Protein AF-A0A3R6J3F7-F1 (afdb_monomer_lite)

Secondary structure (DSSP, 8-state):
-GGGT--TT----GGGTTT-HHHHHHHHHHHHHHHHHHHHHHHHHHHHHHHTT--EEEEEEE--SS-HHHHHHHHHHHHTT--EEEEEEES-B-GGGGGGS-TT----EEESS-BTTT-TT---SSTTSHHHHHGGG--SS--EEEEEE-TTS-EEEEEPPPTTEETTEE-THHHHHHHHHHHHHHHHHHTTTS--TT--HHHHTHHHHHHHHS--HHHHHHHTT-EEEETTEEEESS----HHHHHH-HHHHHHHHHH-S-HHHHHHHHH-S---HHHHHHHHHHH-

Foldseek 3Di:
DVVLVDDPPDDDDPVCCVVRPSNVVVCVVCVVVCVVVVVVQLVLVLQQCVVVVPAEEDEDEDQDAQCPVVLVVVVSCVVSVGHYDYAYEYCEHDPVNCVSPPPPRDDHYDHQQYYCPVPVPTDDLQQQQQQVVCLLPDDLAADFDGWDQDPVRHIDTDHDHGPQQDPNDGHPCSVVSVVSNVVVVVVCVVCVVPDPPPPDSCVVCVVVSCCLQPNDPVNCVSAQQDFDDDPNDTAGQADDDELVVCVVVVVVVVVNCVRHNRNLSNVCVHPVDPDNSSVVVVVVVVVD

Sequence (288 aa):
MYKYGFNRNSVIYRKDFLDNEQLKGMYSELSKDIKEVSLAEYENLKEYLKEQEIAGKFAIVDIGWSGGMQRFLQTTLKEMEINAEIYGYYTGIAKYYKRNVSDGFALNMHGYLFDFMHNPSDKDCRNCFVGLYEMLFLENKGSVEKYVRNDNDQIEAVRYPYEYLVNGEMLSEVESIKSTQKGALDYVERHKCDSVENLDKLSLCRTLLREGQYPSDEGIRLFADFRFFDEGEYYKLACPRSLWFYLLHPSDFKIDFLKSRWKTAFLKRLLVVPLPYYNIYKLLKSIS

pLDDT: mean 92.49, std 4.66, range [56.69, 97.81]

Structure (mmCIF, N/CA/C/O backbone):
data_AF-A0A3R6J3F7-F1
#
_entry.id   AF-A0A3R6J3F7-F1
#
loop_
_atom_site.group_PDB
_atom_site.id
_atom_site.type_symbol
_atom_site.label_atom_id
_atom_site.label_alt_id
_ato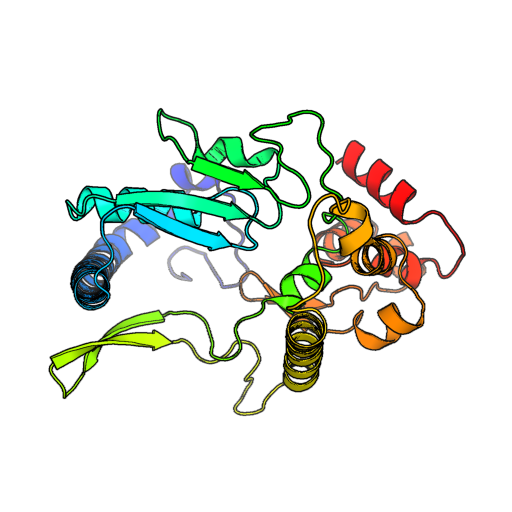m_site.label_comp_id
_atom_site.label_asym_id
_atom_site.label_entity_id
_atom_site.label_seq_id
_atom_site.pdbx_PDB_ins_code
_atom_site.Cartn_x
_atom_site.Cartn_y
_atom_site.Cartn_z
_atom_site.occupancy
_atom_site.B_iso_or_equiv
_atom_site.auth_seq_id
_atom_site.auth_comp_id
_atom_site.auth_asym_id
_atom_site.auth_atom_id
_atom_site.pdbx_PDB_model_num
ATOM 1 N N . MET A 1 1 ? -24.381 14.877 -4.927 1.00 82.25 1 MET A N 1
ATOM 2 C CA . MET A 1 1 ? -23.253 15.417 -5.725 1.00 82.25 1 MET A CA 1
ATOM 3 C C . MET A 1 1 ? -23.678 16.470 -6.748 1.00 82.25 1 MET A C 1
ATOM 5 O O . MET A 1 1 ? -23.282 17.610 -6.554 1.00 82.25 1 MET A O 1
ATOM 9 N N . TYR A 1 2 ? -24.506 16.163 -7.762 1.00 90.50 2 TYR A N 1
ATOM 10 C CA . TYR A 1 2 ? -24.867 17.145 -8.812 1.00 90.50 2 TYR A CA 1
ATOM 11 C C . TYR A 1 2 ? -25.504 18.439 -8.282 1.00 90.50 2 TYR A C 1
ATOM 13 O O . TYR A 1 2 ? -25.180 19.515 -8.772 1.00 90.50 2 TYR A O 1
ATOM 21 N N . LYS A 1 3 ? -26.323 18.347 -7.222 1.00 94.06 3 LYS A N 1
ATOM 22 C CA . LYS A 1 3 ? -26.872 19.500 -6.480 1.00 94.06 3 LYS A CA 1
ATOM 23 C C . LYS A 1 3 ? -25.804 20.524 -6.060 1.00 94.06 3 LYS A C 1
ATOM 25 O O . LYS A 1 3 ? -26.085 21.713 -6.018 1.00 94.06 3 LYS A O 1
ATOM 30 N N . TYR A 1 4 ? -24.592 20.061 -5.771 1.00 93.75 4 TYR A N 1
ATOM 31 C CA . TYR A 1 4 ? -23.461 20.870 -5.315 1.00 93.75 4 TYR A CA 1
ATOM 32 C C . TYR A 1 4 ? -22.440 21.134 -6.433 1.00 93.75 4 TYR A C 1
ATOM 34 O O . TYR A 1 4 ? -21.315 21.533 -6.162 1.00 93.75 4 TYR A O 1
ATOM 42 N N . GLY A 1 5 ? -22.796 20.880 -7.697 1.00 93.06 5 GLY A N 1
ATOM 43 C CA . GLY A 1 5 ? -21.899 21.073 -8.840 1.00 93.06 5 GLY A CA 1
ATOM 44 C C . GLY A 1 5 ? -20.823 19.994 -8.999 1.00 93.06 5 GLY A C 1
ATOM 45 O O . GLY A 1 5 ? -19.963 20.122 -9.868 1.00 93.06 5 GLY A O 1
ATOM 46 N N . PHE A 1 6 ? -20.871 18.918 -8.207 1.00 93.50 6 PHE A N 1
ATOM 47 C CA . PHE A 1 6 ? -19.941 17.796 -8.331 1.00 93.50 6 PHE A CA 1
ATOM 48 C C . PHE A 1 6 ? -20.495 16.688 -9.226 1.00 93.50 6 PHE A C 1
ATOM 50 O O . PHE A 1 6 ? -21.687 16.378 -9.210 1.00 93.50 6 PHE A O 1
ATOM 57 N N . ASN A 1 7 ? -19.599 16.026 -9.947 1.00 91.38 7 ASN A N 1
ATOM 58 C CA . ASN A 1 7 ? -19.853 14.799 -10.690 1.00 91.38 7 ASN A CA 1
ATOM 59 C C . ASN A 1 7 ? -18.733 13.781 -10.407 1.00 91.38 7 ASN A C 1
ATOM 61 O O . ASN A 1 7 ? -17.810 14.067 -9.648 1.00 91.38 7 ASN A O 1
ATOM 65 N N . ARG A 1 8 ? -18.817 12.577 -10.984 1.00 85.06 8 ARG A N 1
ATOM 66 C CA . ARG A 1 8 ? -17.837 11.501 -10.731 1.00 85.06 8 ARG A CA 1
ATOM 67 C C . ARG A 1 8 ? -16.402 11.843 -11.157 1.00 85.06 8 ARG A C 1
ATOM 69 O O . ARG A 1 8 ? -15.476 11.242 -10.639 1.00 85.06 8 ARG A O 1
ATOM 76 N N . ASN A 1 9 ? -16.229 12.817 -12.048 1.00 84.06 9 ASN A N 1
ATOM 77 C CA . ASN A 1 9 ? -14.931 13.278 -12.541 1.00 84.06 9 ASN A CA 1
ATOM 78 C C . ASN A 1 9 ? -14.440 14.541 -11.810 1.00 84.06 9 ASN A C 1
ATOM 80 O O . ASN A 1 9 ? -13.418 15.115 -12.186 1.00 84.06 9 ASN A O 1
ATOM 84 N N . SER A 1 10 ? -15.178 15.031 -10.809 1.00 88.06 10 SER A N 1
ATOM 85 C CA . SER A 1 10 ? -14.755 16.184 -10.017 1.00 88.06 10 SER A CA 1
ATOM 86 C C . SER A 1 10 ? -13.536 15.827 -9.170 1.00 88.06 10 SER A C 1
ATOM 88 O O . SER A 1 10 ? -13.582 14.903 -8.364 1.00 88.06 10 SER A O 1
ATOM 90 N N . VAL A 1 11 ? -12.463 16.606 -9.310 1.00 84.81 11 VAL A N 1
ATOM 91 C CA . VAL A 1 11 ? -11.263 16.497 -8.472 1.00 84.81 11 VAL A CA 1
ATOM 92 C C . VAL A 1 11 ? -11.314 17.584 -7.408 1.00 84.81 11 VAL A C 1
ATOM 94 O O . VAL A 1 11 ? -11.416 18.766 -7.734 1.00 84.81 11 VAL A O 1
ATOM 97 N N . ILE A 1 12 ? -11.230 17.187 -6.140 1.00 85.69 12 ILE A N 1
ATOM 98 C CA . ILE A 1 12 ? -11.185 18.109 -5.003 1.00 85.69 12 ILE A CA 1
ATOM 99 C C . ILE A 1 12 ? -9.832 17.946 -4.320 1.00 85.69 12 ILE A C 1
ATOM 101 O O . ILE A 1 12 ? -9.501 16.868 -3.826 1.00 85.69 12 ILE A O 1
ATOM 105 N N . TYR A 1 13 ? -9.036 19.012 -4.274 1.00 83.94 13 TYR A N 1
ATOM 106 C CA . TYR A 1 13 ? -7.761 18.967 -3.569 1.00 83.94 13 TYR A CA 1
ATOM 107 C C . TYR A 1 13 ? -7.970 19.179 -2.074 1.00 83.94 13 TYR A C 1
ATOM 109 O O . TYR A 1 13 ? -8.712 20.063 -1.657 1.00 83.94 13 TYR A O 1
ATOM 117 N N . ARG A 1 14 ? -7.231 18.424 -1.255 1.00 83.38 14 ARG A N 1
ATOM 118 C CA . ARG A 1 14 ? -7.279 18.519 0.214 1.00 83.38 14 ARG A CA 1
ATOM 119 C C . ARG A 1 14 ? -7.117 19.949 0.743 1.00 83.38 14 ARG A C 1
ATOM 121 O O . ARG A 1 14 ? -7.759 20.305 1.722 1.00 83.38 14 ARG A O 1
ATOM 128 N N . LYS A 1 15 ? -6.260 20.755 0.105 1.00 86.44 15 LYS A N 1
ATOM 129 C CA . LYS A 1 15 ? -6.023 22.160 0.479 1.00 86.44 15 LYS A CA 1
ATOM 130 C C . LYS A 1 15 ? -7.280 23.033 0.373 1.00 86.44 15 LYS A C 1
ATOM 132 O O . LYS A 1 15 ? -7.379 24.008 1.099 1.00 86.44 15 LYS A O 1
ATOM 137 N N . ASP A 1 16 ? -8.228 22.648 -0.477 1.00 87.62 16 ASP A N 1
ATOM 138 C CA . ASP A 1 16 ? -9.434 23.423 -0.758 1.00 87.62 16 ASP A CA 1
ATOM 139 C C . ASP A 1 16 ? -10.624 22.940 0.095 1.00 87.62 16 ASP A C 1
ATOM 141 O O . ASP A 1 16 ? -11.693 23.539 0.053 1.00 87.62 16 ASP A O 1
ATOM 145 N N . PHE A 1 17 ? -10.474 21.863 0.884 1.00 85.94 17 PHE A N 1
ATOM 146 C CA . PHE A 1 17 ? -11.590 21.240 1.614 1.00 85.94 17 PHE A CA 1
ATOM 147 C C . PHE A 1 17 ? -12.283 22.201 2.583 1.00 85.94 17 PHE A C 1
ATOM 149 O O . PHE A 1 17 ? -13.508 22.200 2.674 1.00 85.94 17 PHE A O 1
ATOM 156 N N . LEU A 1 18 ? -11.503 23.008 3.308 1.00 87.25 18 LEU A N 1
ATOM 157 C CA . LEU A 1 18 ? -12.025 23.917 4.330 1.00 87.25 18 LEU A CA 1
ATOM 158 C C . LEU A 1 18 ? -12.610 25.208 3.752 1.00 87.25 18 LEU A C 1
ATOM 160 O O . LEU A 1 18 ? -13.363 25.873 4.453 1.00 87.25 18 LEU A O 1
ATOM 164 N N . ASP A 1 19 ? -12.318 25.539 2.495 1.00 91.25 19 ASP A N 1
ATOM 165 C CA . ASP A 1 19 ? -12.761 26.785 1.854 1.00 91.25 19 ASP A CA 1
ATOM 166 C C . ASP A 1 19 ? -13.819 26.546 0.764 1.00 91.25 19 ASP A C 1
ATOM 168 O O . ASP A 1 19 ? -14.415 27.485 0.242 1.00 91.25 19 ASP A O 1
ATOM 172 N N . ASN A 1 20 ? -14.101 25.284 0.427 1.00 93.12 20 ASN A N 1
ATOM 173 C CA . ASN A 1 20 ? -15.068 24.922 -0.601 1.00 93.12 20 ASN A CA 1
ATOM 174 C C . ASN A 1 20 ? -16.505 24.900 -0.045 1.00 93.12 20 ASN A C 1
ATOM 176 O O . ASN A 1 20 ? -16.939 23.927 0.575 1.00 93.12 20 ASN A O 1
ATOM 180 N N . GLU A 1 21 ? -17.261 25.970 -0.296 1.00 94.12 21 GLU A N 1
ATOM 181 C CA . GLU A 1 21 ? -18.652 26.119 0.162 1.00 94.12 21 GLU A CA 1
ATOM 182 C C . GLU A 1 21 ? -19.596 25.043 -0.395 1.00 94.12 21 GLU A C 1
ATOM 184 O O . GLU A 1 21 ? -20.491 24.578 0.313 1.00 94.12 21 GLU A O 1
ATOM 189 N N . GLN A 1 22 ? -19.379 24.574 -1.630 1.00 94.31 22 GLN A N 1
ATOM 190 C CA . GLN A 1 22 ? -20.167 23.474 -2.188 1.00 94.31 22 GLN A CA 1
ATOM 191 C C . GLN A 1 22 ? -19.942 22.170 -1.409 1.00 94.31 22 GLN A C 1
ATOM 193 O O . GLN A 1 22 ? -20.896 21.444 -1.121 1.00 94.31 22 GLN A O 1
ATOM 198 N N . LEU A 1 23 ? -18.693 21.879 -1.036 1.00 93.06 23 LEU A N 1
ATOM 199 C CA . LEU A 1 23 ? -18.324 20.706 -0.248 1.00 93.06 23 LEU A CA 1
ATOM 200 C C . LEU A 1 23 ? -18.861 20.807 1.180 1.00 93.06 23 LEU A C 1
ATOM 202 O O . LEU A 1 23 ? -19.420 19.831 1.673 1.00 93.06 23 LEU A O 1
ATOM 206 N N . LYS A 1 24 ? -18.760 21.980 1.819 1.00 92.94 24 LYS A N 1
ATOM 207 C CA . LYS A 1 24 ? -19.365 22.234 3.138 1.00 92.94 24 LYS A CA 1
ATOM 208 C C . LYS A 1 24 ? -20.869 22.014 3.112 1.00 92.94 24 LYS A C 1
ATOM 210 O O . LYS A 1 24 ? -21.398 21.336 3.988 1.00 92.94 24 LYS A O 1
ATOM 215 N N . GLY A 1 25 ? -21.548 22.547 2.096 1.00 93.94 25 GLY A N 1
ATOM 216 C CA . GLY A 1 25 ? -22.982 22.357 1.908 1.00 93.94 25 GLY A CA 1
ATOM 217 C C . GLY A 1 25 ? -23.349 20.881 1.752 1.00 93.94 25 GLY A C 1
ATOM 218 O O . GLY A 1 25 ? -24.309 20.427 2.373 1.00 93.94 25 GLY A O 1
ATOM 219 N N . MET A 1 26 ? -22.570 20.127 0.969 1.00 93.94 26 MET A N 1
ATOM 220 C CA . MET A 1 26 ? -22.781 18.690 0.777 1.00 93.94 26 MET A CA 1
ATOM 221 C C . MET A 1 26 ? -22.531 17.895 2.057 1.00 93.94 26 MET A C 1
ATOM 223 O O . MET A 1 26 ? -23.344 17.051 2.420 1.00 93.94 26 MET A O 1
ATOM 227 N N . TYR A 1 27 ? -21.430 18.173 2.756 1.00 92.38 27 TYR A N 1
ATOM 228 C CA . TYR A 1 27 ? -21.110 17.519 4.020 1.00 92.38 27 TYR A CA 1
ATOM 229 C C . TYR A 1 27 ? -22.163 17.820 5.085 1.00 92.38 27 TYR A C 1
ATOM 231 O O . TYR A 1 27 ? -22.592 16.905 5.770 1.00 92.38 27 TYR A O 1
ATOM 239 N N . SER A 1 28 ? -22.617 19.070 5.202 1.00 93.81 28 SER A N 1
ATOM 240 C CA . SER A 1 28 ? -23.644 19.465 6.170 1.00 93.81 28 SER A CA 1
ATOM 241 C C . SER A 1 28 ? -24.928 18.648 5.996 1.00 93.81 28 SER A C 1
ATOM 243 O O . SER A 1 28 ? -25.433 18.091 6.969 1.00 93.81 28 SER A O 1
ATOM 245 N N . GLU A 1 29 ? -25.389 18.481 4.752 1.00 95.38 29 GLU A N 1
ATOM 246 C CA . GLU A 1 29 ? -26.568 17.666 4.430 1.00 95.38 29 GLU A CA 1
ATOM 247 C C . GLU A 1 29 ? -26.370 16.181 4.760 1.00 95.38 29 GLU A C 1
ATOM 249 O O . GLU A 1 29 ? -27.258 15.565 5.338 1.00 95.38 29 GLU A O 1
ATOM 254 N N . LEU A 1 30 ? -25.196 15.622 4.450 1.00 95.31 30 LEU A N 1
ATOM 255 C CA . LEU A 1 30 ? -24.895 14.203 4.673 1.00 95.31 30 LEU A CA 1
ATOM 256 C C . LEU A 1 30 ? -24.439 13.885 6.104 1.00 95.31 30 LEU A C 1
ATOM 258 O O . LEU A 1 30 ? -24.363 12.720 6.479 1.00 95.31 30 LEU A O 1
ATOM 262 N N . SER A 1 31 ? -24.094 14.895 6.903 1.00 95.69 31 SER A N 1
ATOM 263 C CA . SER A 1 31 ? -23.389 14.718 8.179 1.00 95.69 31 SER A CA 1
ATOM 264 C C . SER A 1 31 ? -24.163 13.861 9.174 1.00 95.69 31 SER A C 1
ATOM 266 O O . SER A 1 31 ? -23.561 13.069 9.901 1.00 95.69 31 SER A O 1
ATOM 268 N N . LYS A 1 32 ? -25.493 14.000 9.184 1.00 96.25 32 LYS A N 1
ATOM 269 C CA . LYS A 1 32 ? -26.378 13.203 10.029 1.00 96.25 32 LYS A CA 1
ATOM 270 C C . LYS A 1 32 ? -26.295 11.725 9.647 1.00 96.25 32 LYS A C 1
ATOM 272 O O . LYS A 1 32 ? -25.953 10.914 10.501 1.00 96.25 32 LYS A O 1
ATOM 277 N N . ASP A 1 33 ? -26.508 11.406 8.374 1.00 96.50 33 ASP A N 1
ATOM 278 C CA . ASP A 1 33 ? -26.494 10.029 7.870 1.00 96.50 33 ASP A CA 1
ATOM 279 C C . ASP A 1 33 ? -25.108 9.389 8.034 1.00 96.50 33 ASP A C 1
ATOM 281 O O . ASP A 1 33 ? -24.988 8.260 8.503 1.00 96.50 33 ASP A O 1
ATOM 285 N N . ILE A 1 34 ? -24.039 10.137 7.727 1.00 95.50 34 ILE A N 1
ATOM 286 C CA . ILE A 1 34 ? -22.652 9.688 7.922 1.00 95.50 34 ILE A CA 1
ATOM 287 C C . ILE A 1 34 ? -22.420 9.318 9.386 1.00 95.50 34 ILE A C 1
ATOM 289 O O . ILE A 1 34 ? -21.837 8.271 9.664 1.00 95.50 34 ILE A O 1
ATOM 293 N N . LYS A 1 35 ? -22.862 10.165 10.322 1.00 96.19 35 LYS A N 1
ATOM 294 C CA . LYS A 1 35 ? -22.689 9.928 11.757 1.00 96.19 35 LYS A CA 1
ATOM 295 C C . LYS A 1 35 ? -23.492 8.718 12.226 1.00 96.19 35 LYS A C 1
ATOM 297 O O . LYS A 1 35 ? -22.953 7.911 12.972 1.00 96.19 35 LYS A O 1
ATOM 302 N N . GLU A 1 36 ? -24.747 8.596 11.803 1.00 96.19 36 GLU A N 1
ATOM 303 C CA . GLU A 1 36 ? -25.610 7.467 12.167 1.00 96.19 36 GLU A CA 1
ATOM 304 C C . GLU A 1 36 ? -25.014 6.135 11.694 1.00 96.19 36 GLU A C 1
ATOM 306 O O . GLU A 1 36 ? -24.842 5.226 12.506 1.00 96.19 36 GLU A O 1
ATOM 311 N N . VAL A 1 37 ? -24.600 6.049 10.425 1.00 95.00 37 VAL A N 1
ATOM 312 C CA . VAL A 1 37 ? -23.959 4.844 9.870 1.00 95.00 37 VAL A CA 1
ATOM 313 C C . VAL A 1 37 ? -22.625 4.562 10.560 1.00 95.00 37 VAL A C 1
ATOM 315 O O . VAL A 1 37 ? -22.372 3.437 10.977 1.00 95.00 37 VAL A O 1
ATOM 318 N N . SER A 1 38 ? -21.783 5.583 10.742 1.00 94.19 38 SER A N 1
ATOM 319 C CA . SER A 1 38 ? -20.453 5.407 11.341 1.00 94.19 38 SER A CA 1
ATOM 320 C C . SER A 1 38 ? -20.520 4.952 12.802 1.00 94.19 38 SER A C 1
ATOM 322 O O . SER A 1 38 ? -19.666 4.184 13.232 1.00 94.19 38 SER A O 1
ATOM 324 N N . LEU A 1 39 ? -21.524 5.398 13.568 1.00 94.81 39 LEU A N 1
ATOM 325 C CA . LEU A 1 39 ? -21.738 4.940 14.945 1.00 94.81 39 LEU A CA 1
ATOM 326 C C . LEU A 1 39 ? -22.208 3.484 14.996 1.00 94.81 39 LEU A C 1
ATOM 328 O O . LEU A 1 39 ? -21.717 2.726 15.827 1.00 94.81 39 LEU A O 1
ATOM 332 N N . ALA A 1 40 ? -23.115 3.079 14.104 1.00 93.75 40 ALA A N 1
ATOM 333 C CA . ALA A 1 40 ? -23.540 1.683 14.019 1.00 93.75 40 ALA A CA 1
ATOM 334 C C . ALA A 1 40 ? -22.360 0.756 13.672 1.00 93.75 40 ALA A C 1
ATOM 336 O O . ALA A 1 40 ? -22.156 -0.262 14.332 1.00 93.75 40 ALA A O 1
ATOM 337 N N . GLU A 1 41 ? -21.533 1.148 12.698 1.00 94.88 41 GLU A N 1
ATOM 338 C CA . GLU A 1 41 ? -20.322 0.402 12.338 1.00 94.88 41 GLU A CA 1
ATOM 339 C C . GLU A 1 41 ? -19.284 0.380 13.465 1.00 94.88 41 GLU A C 1
ATOM 341 O O . GLU A 1 41 ? -18.632 -0.640 13.675 1.00 94.88 41 GLU A O 1
ATOM 346 N N . TYR A 1 42 ? -19.141 1.473 14.222 1.00 95.50 42 TYR A N 1
ATOM 347 C CA . TYR A 1 42 ? -18.250 1.527 15.383 1.00 95.50 42 TYR A CA 1
ATOM 348 C C . TYR A 1 42 ? -18.653 0.516 16.465 1.00 95.50 42 TYR A C 1
ATOM 350 O O . TYR A 1 42 ? -17.793 -0.207 16.968 1.00 95.50 42 TYR A O 1
ATOM 358 N N . GLU A 1 43 ? -19.945 0.424 16.799 1.00 95.62 43 GLU A N 1
ATOM 359 C CA . GLU A 1 43 ? -20.432 -0.550 17.785 1.00 95.62 43 GLU A CA 1
ATOM 360 C C . GLU A 1 43 ? -20.268 -1.993 17.288 1.00 95.62 43 GLU A C 1
ATOM 362 O O . GLU A 1 43 ? -19.794 -2.851 18.033 1.00 95.62 43 GLU A O 1
ATOM 367 N N . ASN A 1 44 ? -20.558 -2.268 16.012 1.00 96.06 44 ASN A N 1
ATOM 368 C CA . ASN A 1 44 ? -20.349 -3.607 15.455 1.00 96.06 44 ASN A CA 1
ATOM 369 C C . ASN A 1 44 ? -18.859 -3.982 15.407 1.00 96.06 44 ASN A C 1
ATOM 371 O O . ASN A 1 44 ? -18.499 -5.099 15.774 1.00 96.06 44 ASN A O 1
ATOM 375 N N . LEU A 1 45 ? -17.974 -3.054 15.023 1.00 96.50 45 LEU A N 1
ATOM 376 C CA . LEU A 1 45 ? -16.525 -3.261 15.069 1.00 96.50 45 LEU A CA 1
ATOM 377 C C . LEU A 1 45 ? -16.046 -3.539 16.499 1.00 96.50 45 LEU A C 1
ATOM 379 O O . LEU A 1 45 ? -15.193 -4.400 16.701 1.00 96.50 45 LEU A O 1
ATOM 383 N N . LYS A 1 46 ? -16.584 -2.831 17.496 1.00 95.88 46 LYS A N 1
ATOM 384 C CA . LYS A 1 46 ? -16.237 -3.046 18.905 1.00 95.88 46 LYS A CA 1
ATOM 385 C C . LYS A 1 46 ? -16.544 -4.472 19.344 1.00 95.88 46 LYS A C 1
ATOM 387 O O . LYS A 1 46 ? -15.691 -5.119 19.948 1.00 95.88 46 LYS A O 1
ATOM 392 N N . GLU A 1 47 ? -17.743 -4.958 19.038 1.00 95.69 47 GLU A N 1
ATOM 393 C CA . GLU A 1 47 ? -18.147 -6.326 19.365 1.00 95.69 47 GLU A CA 1
ATOM 394 C C . GLU A 1 47 ? -17.331 -7.355 18.571 1.00 95.69 47 GLU A C 1
ATOM 396 O O . GLU A 1 47 ? -16.828 -8.304 19.164 1.00 95.69 47 GLU A O 1
ATOM 401 N N . TYR A 1 48 ? -17.062 -7.108 17.283 1.00 96.88 48 TYR A N 1
ATOM 402 C CA . TYR A 1 48 ? -16.158 -7.944 16.487 1.00 96.88 48 TYR A CA 1
ATOM 403 C C . TYR A 1 48 ? -14.773 -8.080 17.135 1.00 96.88 48 TYR A C 1
ATOM 405 O O . TYR A 1 48 ? -14.278 -9.185 17.329 1.00 96.88 48 TYR A O 1
ATOM 413 N N . LEU A 1 49 ? -14.139 -6.965 17.509 1.00 95.88 49 LEU A N 1
ATOM 414 C CA . LEU A 1 49 ? -12.801 -6.977 18.110 1.00 95.88 49 LEU A CA 1
ATOM 415 C C . LEU A 1 49 ? -12.776 -7.703 19.462 1.00 95.88 49 LEU A C 1
ATOM 417 O O . LEU A 1 49 ? -11.788 -8.371 19.765 1.00 95.88 49 LEU A O 1
ATOM 421 N N . LYS A 1 50 ? -13.852 -7.609 20.254 1.00 93.88 50 LYS A N 1
ATOM 422 C CA . LYS A 1 50 ? -14.003 -8.379 21.497 1.00 93.88 50 LYS A CA 1
ATOM 423 C C . LYS A 1 50 ? -14.154 -9.875 21.232 1.00 93.88 50 LYS A C 1
ATOM 425 O O . LYS A 1 50 ? -13.488 -10.657 21.900 1.00 93.88 50 LYS A O 1
ATOM 430 N N . GLU A 1 51 ? -14.992 -10.269 20.271 1.00 95.38 51 GLU A N 1
ATOM 431 C CA . GLU A 1 51 ? -15.183 -11.674 19.878 1.00 95.38 51 GLU A CA 1
ATOM 432 C C . GLU A 1 51 ? -13.894 -12.294 19.315 1.00 95.38 51 GLU A C 1
ATOM 434 O O . GLU A 1 51 ? -13.642 -13.478 19.513 1.00 95.38 51 GLU A O 1
ATOM 439 N N . GLN A 1 52 ? -13.052 -11.488 18.659 1.00 94.50 52 GLN A N 1
ATOM 440 C CA . GLN A 1 52 ? -11.713 -11.883 18.204 1.00 94.50 52 GLN A CA 1
ATOM 441 C C . GLN A 1 52 ? -10.628 -11.763 19.292 1.00 94.50 52 GLN A C 1
ATOM 443 O O . GLN A 1 52 ? -9.448 -11.943 18.992 1.00 94.50 52 GLN A O 1
ATOM 448 N N . GLU A 1 53 ? -11.003 -11.429 20.531 1.00 95.62 53 GLU A N 1
ATOM 449 C CA . GLU A 1 53 ? -10.102 -11.292 21.683 1.00 95.62 53 GLU A CA 1
ATOM 450 C C . GLU A 1 53 ? -8.920 -10.330 21.436 1.00 95.62 53 GLU A C 1
ATOM 452 O O . GLU A 1 53 ? -7.809 -10.521 21.938 1.00 95.62 53 GLU A O 1
ATOM 457 N N . ILE A 1 54 ? -9.145 -9.260 20.665 1.00 96.31 54 ILE A N 1
ATOM 458 C CA . ILE A 1 54 ? -8.117 -8.254 20.378 1.00 96.31 54 ILE A CA 1
ATOM 459 C C . ILE A 1 54 ? -7.847 -7.433 21.638 1.00 96.31 54 ILE A C 1
ATOM 461 O O . ILE A 1 54 ? -8.585 -6.507 21.967 1.00 96.31 54 ILE A O 1
ATOM 465 N N . ALA A 1 55 ? -6.764 -7.758 22.338 1.00 96.44 55 ALA A N 1
ATOM 466 C CA . ALA A 1 55 ? -6.260 -7.026 23.495 1.00 96.44 55 ALA A CA 1
ATOM 467 C C . ALA A 1 55 ? -4.791 -7.386 23.772 1.00 96.44 55 ALA A C 1
ATOM 469 O O . ALA A 1 55 ? -4.206 -8.275 23.151 1.00 96.44 55 ALA A O 1
ATOM 470 N N . GLY A 1 56 ? -4.184 -6.707 24.744 1.00 96.88 56 GLY A N 1
ATOM 471 C CA . GLY A 1 56 ? -2.839 -7.019 25.213 1.00 96.88 56 GLY A CA 1
ATOM 472 C C . GLY A 1 56 ? -1.768 -6.719 24.166 1.00 96.88 56 GLY A C 1
ATOM 473 O O . GLY A 1 56 ? -1.858 -5.743 23.426 1.00 96.88 56 GLY A O 1
ATOM 474 N N . LYS A 1 57 ? -0.714 -7.535 24.133 1.00 97.81 57 LYS A N 1
ATOM 475 C CA . LYS A 1 57 ? 0.436 -7.326 23.249 1.00 97.81 57 LYS A CA 1
ATOM 476 C C . LYS A 1 57 ? 0.315 -8.188 22.001 1.00 97.81 57 LYS A C 1
ATOM 478 O O . LYS A 1 57 ? 0.333 -9.412 22.098 1.00 97.81 57 LYS A O 1
ATOM 483 N N . PHE A 1 58 ? 0.271 -7.554 20.836 1.00 97.25 58 PHE A N 1
ATOM 484 C CA . PHE A 1 58 ? 0.204 -8.260 19.560 1.00 97.25 58 PHE A CA 1
ATOM 485 C C . PHE A 1 58 ? 0.966 -7.528 18.458 1.00 97.25 58 PHE A C 1
ATOM 487 O O . PHE A 1 58 ? 1.348 -6.361 18.582 1.00 97.25 58 PHE A O 1
ATOM 494 N N . ALA A 1 59 ? 1.206 -8.253 17.370 1.00 97.06 59 ALA A N 1
ATOM 495 C CA . ALA A 1 59 ? 1.878 -7.740 16.193 1.00 97.06 59 ALA A CA 1
ATOM 496 C C . ALA A 1 59 ? 0.893 -7.579 15.035 1.00 97.06 59 ALA A C 1
ATOM 498 O O . ALA A 1 59 ? 0.008 -8.410 14.847 1.00 97.06 59 ALA A O 1
ATOM 499 N N . ILE A 1 60 ? 1.096 -6.543 14.227 1.00 96.06 60 ILE A N 1
ATOM 500 C CA . ILE A 1 60 ? 0.495 -6.438 12.898 1.00 96.06 60 ILE A CA 1
ATOM 501 C C . ILE A 1 60 ? 1.597 -6.571 11.854 1.00 96.06 60 ILE A C 1
ATOM 503 O O . ILE A 1 60 ? 2.711 -6.081 12.049 1.00 96.06 60 ILE A O 1
ATOM 507 N N . VAL A 1 61 ? 1.279 -7.224 10.742 1.00 95.38 61 VAL A N 1
ATOM 508 C CA . VAL A 1 61 ? 2.172 -7.331 9.589 1.00 95.38 61 VAL A CA 1
ATOM 509 C C . VAL A 1 61 ? 1.486 -6.656 8.415 1.00 95.38 61 VAL A C 1
ATOM 511 O O . VAL A 1 61 ? 0.375 -7.035 8.054 1.00 95.38 61 VAL A O 1
ATOM 514 N N . ASP A 1 62 ? 2.121 -5.637 7.848 1.00 93.31 62 ASP A N 1
ATOM 515 C CA . ASP A 1 62 ? 1.503 -4.790 6.829 1.00 93.31 62 ASP A CA 1
ATOM 516 C C . ASP A 1 62 ? 2.507 -4.445 5.718 1.00 93.31 62 ASP A C 1
ATOM 518 O O . ASP A 1 62 ? 3.703 -4.234 5.926 1.00 93.31 62 ASP A O 1
ATOM 522 N N . ILE A 1 63 ? 2.014 -4.405 4.489 1.00 91.25 63 ILE A N 1
ATOM 523 C CA . ILE A 1 63 ? 2.786 -3.998 3.315 1.00 91.25 63 ILE A CA 1
ATOM 524 C C . ILE A 1 63 ? 2.797 -2.478 3.132 1.00 91.25 63 ILE A C 1
ATOM 526 O O . ILE A 1 63 ? 3.570 -1.966 2.328 1.00 91.25 63 ILE A O 1
ATOM 530 N N . GLY A 1 64 ? 1.954 -1.756 3.872 1.00 84.75 64 GLY A N 1
ATOM 531 C CA . GLY A 1 64 ? 1.887 -0.308 3.914 1.00 84.75 64 GLY A CA 1
ATOM 532 C C . GLY A 1 64 ? 3.180 0.337 4.413 1.00 84.75 64 GLY A C 1
ATOM 533 O O . GLY A 1 64 ? 4.044 -0.277 5.023 1.00 84.75 64 GLY A O 1
ATOM 534 N N . TRP A 1 65 ? 3.326 1.631 4.136 1.00 90.81 65 TRP A N 1
ATOM 535 C CA . TRP A 1 65 ? 4.641 2.288 4.206 1.00 90.81 65 TRP A CA 1
ATOM 536 C C . TRP A 1 65 ? 4.756 3.350 5.298 1.00 90.81 65 TRP A C 1
ATOM 538 O O . TRP A 1 65 ? 5.837 3.885 5.531 1.00 90.81 65 TRP A O 1
ATOM 548 N N . SER A 1 66 ? 3.635 3.7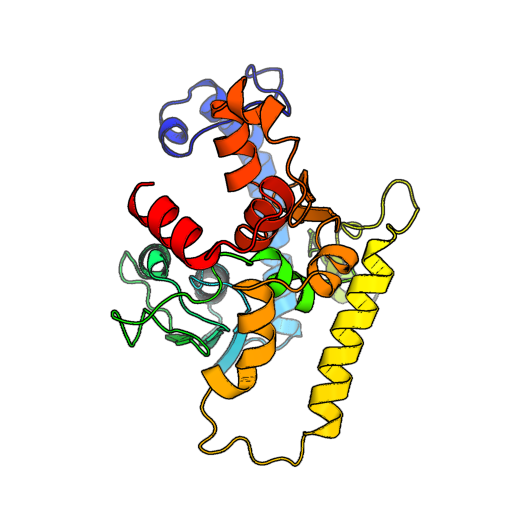36 5.911 1.00 93.44 66 SER A N 1
ATOM 549 C CA . SER A 1 66 ? 3.576 4.878 6.832 1.00 93.44 66 SER A CA 1
ATOM 550 C C . SER A 1 66 ? 2.818 4.615 8.131 1.00 93.44 66 SER A C 1
ATOM 552 O O . SER A 1 66 ? 2.612 5.571 8.869 1.00 93.44 66 SER A O 1
ATOM 554 N N . GLY A 1 67 ? 2.317 3.400 8.372 1.00 94.44 67 GLY A N 1
ATOM 555 C CA . GLY A 1 67 ? 1.571 3.060 9.593 1.00 94.44 67 GLY A CA 1
ATOM 556 C C . GLY A 1 67 ? 0.228 3.764 9.778 1.00 94.44 67 GLY A C 1
ATOM 557 O O . GLY A 1 67 ? -0.186 4.022 10.902 1.00 94.44 67 GLY A O 1
ATOM 558 N N . GLY A 1 68 ? -0.451 4.128 8.683 1.00 93.81 68 GLY A N 1
ATOM 559 C CA . GLY A 1 68 ? -1.757 4.795 8.771 1.00 93.81 68 GLY A CA 1
ATOM 560 C C . GLY A 1 68 ? -2.815 3.902 9.423 1.00 93.81 68 GLY A C 1
ATOM 561 O O . GLY A 1 68 ? -3.481 4.334 10.357 1.00 93.81 68 GLY A O 1
ATOM 562 N N . MET A 1 69 ? -2.905 2.642 8.984 1.00 93.00 69 MET A N 1
ATOM 563 C CA . MET A 1 69 ? -3.836 1.666 9.558 1.00 93.00 69 MET A CA 1
ATOM 564 C C . MET A 1 69 ? -3.532 1.384 11.032 1.00 93.00 69 MET A C 1
ATOM 566 O O . MET A 1 69 ? -4.452 1.378 11.840 1.00 93.00 69 MET A O 1
ATOM 570 N N . GLN A 1 70 ? -2.254 1.263 11.413 1.00 95.62 70 GLN A N 1
ATOM 571 C CA . GLN A 1 70 ? -1.868 1.112 12.820 1.00 95.62 70 GLN A CA 1
ATOM 572 C C . GLN A 1 70 ? -2.279 2.312 13.671 1.00 95.62 70 GLN A C 1
ATOM 574 O O . GLN A 1 70 ? -2.793 2.121 14.768 1.00 95.62 70 GLN A O 1
ATOM 579 N N . ARG A 1 71 ? -2.089 3.542 13.169 1.00 95.50 71 ARG A N 1
ATOM 580 C CA . ARG A 1 71 ? -2.552 4.756 13.855 1.00 95.50 71 ARG A CA 1
ATOM 581 C C . ARG A 1 71 ? -4.053 4.693 14.102 1.00 95.50 71 ARG A C 1
ATOM 583 O O . ARG A 1 71 ? -4.468 4.887 15.237 1.00 95.50 71 ARG A O 1
ATOM 590 N N . PHE A 1 72 ? -4.843 4.403 13.068 1.00 94.12 72 PHE A N 1
ATOM 591 C CA . PHE A 1 72 ? -6.296 4.327 13.206 1.00 94.12 72 PHE A CA 1
ATOM 592 C C . PHE A 1 72 ? -6.723 3.214 14.159 1.00 94.12 72 PHE A C 1
ATOM 594 O O . PHE A 1 72 ? -7.489 3.491 15.071 1.00 94.12 72 PHE A O 1
ATOM 601 N N . LEU A 1 73 ? -6.154 2.011 14.045 1.00 95.38 73 LEU A N 1
ATOM 602 C CA . LEU A 1 73 ? -6.449 0.909 14.960 1.00 95.38 73 LEU A CA 1
ATOM 603 C C . LEU A 1 73 ? -6.107 1.266 16.413 1.00 95.38 73 LEU A C 1
ATOM 605 O O . LEU A 1 73 ? -6.943 1.101 17.292 1.00 95.38 73 LEU A O 1
ATOM 609 N N . GLN A 1 74 ? -4.915 1.811 16.678 1.00 95.88 74 GLN A N 1
ATOM 610 C CA . GLN A 1 74 ? -4.524 2.248 18.024 1.00 95.88 74 GLN A CA 1
ATOM 611 C C . GLN A 1 74 ? -5.456 3.343 18.572 1.00 95.88 74 GLN A C 1
ATOM 613 O O . GLN A 1 74 ? -5.792 3.317 19.755 1.00 95.88 74 GLN A O 1
ATOM 618 N N . THR A 1 75 ? -5.874 4.304 17.739 1.00 94.88 75 THR A N 1
ATOM 619 C CA . THR A 1 75 ? -6.850 5.330 18.133 1.00 94.88 75 THR A CA 1
ATOM 620 C C . THR A 1 75 ? -8.193 4.698 18.486 1.00 94.88 75 THR A C 1
ATOM 622 O O . THR A 1 75 ? -8.709 4.958 19.568 1.00 94.88 75 THR A O 1
ATOM 625 N N . THR A 1 76 ? -8.717 3.828 17.625 1.00 95.19 76 THR A N 1
ATOM 626 C CA . THR A 1 76 ? -10.005 3.158 17.822 1.00 95.19 76 THR A CA 1
ATOM 627 C C . THR A 1 76 ? -10.006 2.280 19.072 1.00 95.19 76 THR A C 1
ATOM 629 O O . THR A 1 76 ? -10.915 2.386 19.885 1.00 95.19 76 THR A O 1
ATOM 632 N N . LEU A 1 77 ? -8.963 1.474 19.296 1.00 96.38 77 LEU A N 1
ATOM 633 C CA . LEU A 1 77 ? -8.854 0.649 20.506 1.00 96.38 77 LEU A CA 1
ATOM 634 C C . LEU A 1 77 ? -8.804 1.504 21.777 1.00 96.38 77 LEU A C 1
ATOM 636 O O . LEU A 1 77 ? -9.455 1.170 22.764 1.00 96.38 77 LEU A O 1
ATOM 640 N N . LYS A 1 78 ? -8.096 2.641 21.741 1.00 94.81 78 LYS A N 1
ATOM 641 C CA . LYS A 1 78 ? -8.065 3.591 22.859 1.00 94.81 78 LYS A CA 1
ATOM 642 C C . LYS A 1 78 ? -9.446 4.191 23.144 1.00 94.81 78 LYS A C 1
ATOM 644 O O . LYS A 1 78 ? -9.809 4.306 24.309 1.00 94.81 78 LYS A O 1
ATOM 649 N N . GLU A 1 79 ? -10.200 4.568 22.113 1.00 95.06 79 GLU A N 1
ATOM 650 C CA . GLU A 1 79 ? -11.576 5.079 22.249 1.00 95.06 79 GLU A CA 1
ATOM 651 C C . GLU A 1 79 ? -12.549 4.016 22.780 1.00 95.06 79 GLU A C 1
ATOM 653 O O . GLU A 1 79 ? -13.482 4.339 23.512 1.00 95.06 79 GLU A O 1
ATOM 658 N N . MET A 1 80 ? -12.300 2.742 22.468 1.00 96.06 80 MET A N 1
ATOM 659 C CA . MET A 1 80 ? -13.057 1.597 22.981 1.00 96.06 80 MET A CA 1
ATOM 660 C C . MET A 1 80 ? -12.617 1.141 24.382 1.00 96.06 80 MET A C 1
ATOM 662 O O . MET A 1 80 ? -13.192 0.184 24.899 1.00 96.06 80 MET A O 1
ATOM 666 N N . GLU A 1 81 ? -11.615 1.798 24.979 1.00 96.00 81 GLU A N 1
ATOM 667 C CA . GLU A 1 81 ? -10.984 1.423 26.255 1.00 96.00 81 GLU A CA 1
ATOM 668 C C . GLU A 1 81 ? -10.367 0.010 26.253 1.00 96.00 81 GLU A C 1
ATOM 670 O O . GLU A 1 81 ? -10.217 -0.637 27.289 1.00 96.00 81 GLU A O 1
ATOM 675 N N . ILE A 1 82 ? -9.959 -0.471 25.077 1.00 96.00 82 ILE A N 1
ATOM 676 C CA . ILE A 1 82 ? -9.266 -1.747 24.907 1.00 96.00 82 ILE A CA 1
ATOM 677 C C . ILE A 1 82 ? -7.762 -1.508 25.063 1.00 96.00 82 ILE A C 1
ATOM 679 O O . ILE A 1 82 ? -7.131 -0.824 24.253 1.00 96.00 82 ILE A O 1
ATOM 683 N N . ASN A 1 83 ? -7.166 -2.087 26.107 1.00 95.50 83 ASN A N 1
ATOM 684 C CA . ASN A 1 83 ? -5.726 -1.994 26.324 1.00 95.50 83 ASN A CA 1
ATOM 685 C C . ASN A 1 83 ? -4.971 -2.844 25.294 1.00 95.50 83 ASN A C 1
ATOM 687 O O . ASN A 1 83 ? -5.088 -4.071 25.299 1.00 95.50 83 ASN A O 1
ATOM 691 N N . ALA A 1 84 ? -4.175 -2.192 24.448 1.00 96.12 84 ALA A N 1
ATOM 692 C CA . ALA A 1 84 ? -3.404 -2.838 23.399 1.00 96.12 84 ALA A CA 1
ATOM 693 C C . ALA A 1 84 ? -2.006 -2.222 23.252 1.00 96.12 84 ALA A C 1
ATOM 695 O O . ALA A 1 84 ? -1.848 -1.003 23.171 1.00 96.12 84 ALA A O 1
ATOM 696 N N . GLU A 1 85 ? -0.996 -3.082 23.144 1.00 96.81 85 GLU A N 1
ATOM 697 C CA . GLU A 1 85 ? 0.3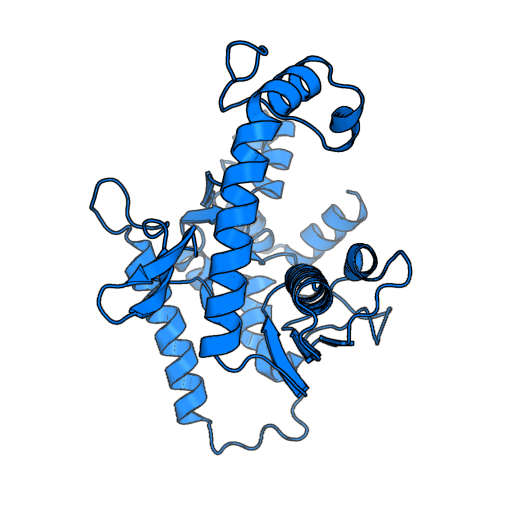82 -2.731 22.815 1.00 96.81 85 GLU A CA 1
ATOM 698 C C . GLU A 1 85 ? 0.725 -3.327 21.443 1.00 96.81 85 GLU A C 1
ATOM 700 O O . GLU A 1 85 ? 1.009 -4.521 21.316 1.00 96.81 85 GLU A O 1
ATOM 705 N N . ILE A 1 86 ? 0.662 -2.491 20.402 1.00 97.06 86 ILE A N 1
ATOM 706 C CA . ILE A 1 86 ? 0.789 -2.935 19.009 1.00 97.06 86 ILE A CA 1
ATOM 707 C C . ILE A 1 86 ? 2.226 -2.780 18.511 1.00 97.06 86 ILE A C 1
ATOM 709 O O . ILE A 1 86 ? 2.790 -1.685 18.543 1.00 97.06 86 ILE A O 1
ATOM 713 N N . TYR A 1 87 ? 2.780 -3.865 17.973 1.00 97.81 87 TYR A N 1
ATOM 714 C CA . TYR A 1 87 ? 4.062 -3.886 17.271 1.00 97.81 87 TYR A CA 1
ATOM 715 C C . TYR A 1 87 ? 3.820 -4.025 15.769 1.00 97.81 87 TYR A C 1
ATOM 717 O O . TYR A 1 87 ? 3.313 -5.042 15.303 1.00 97.81 87 TYR A O 1
ATOM 725 N N . GLY A 1 88 ? 4.168 -3.005 14.993 1.00 97.56 88 GLY A N 1
ATOM 726 C CA . GLY A 1 88 ? 4.020 -3.040 13.544 1.00 97.56 88 GLY A CA 1
ATOM 727 C C . GLY A 1 88 ? 5.266 -3.575 12.853 1.00 97.56 88 GLY A C 1
ATOM 728 O O . GLY A 1 88 ? 6.353 -3.038 13.043 1.00 97.56 88 GLY A O 1
ATOM 729 N N . TYR A 1 89 ? 5.108 -4.587 12.007 1.00 97.50 89 TYR A N 1
ATOM 730 C CA . TYR A 1 89 ? 6.164 -5.114 11.148 1.00 97.50 89 TYR A CA 1
ATOM 731 C C . TYR A 1 89 ? 5.805 -4.861 9.693 1.00 97.50 89 TYR A C 1
ATOM 733 O O . TYR A 1 89 ? 4.828 -5.392 9.169 1.00 97.50 89 TYR A O 1
ATOM 741 N N . TYR A 1 90 ? 6.611 -4.035 9.038 1.00 96.06 90 TYR A N 1
ATOM 742 C CA . TYR A 1 90 ? 6.339 -3.562 7.694 1.00 96.06 90 TYR A CA 1
ATOM 743 C C . TYR A 1 90 ? 7.382 -4.058 6.714 1.00 96.06 90 TYR A C 1
ATOM 745 O O . TYR A 1 90 ? 8.564 -4.176 7.037 1.00 96.06 90 TYR A O 1
ATOM 753 N N . THR A 1 91 ? 6.975 -4.258 5.466 1.00 92.75 91 THR A N 1
ATOM 754 C CA . THR A 1 91 ? 7.936 -4.560 4.394 1.00 92.75 91 THR A CA 1
ATOM 755 C C . THR A 1 91 ? 8.946 -3.425 4.187 1.00 92.75 91 THR A C 1
ATOM 757 O O . THR A 1 91 ? 10.095 -3.675 3.825 1.00 92.75 91 THR A O 1
ATOM 760 N N . GLY A 1 92 ? 8.561 -2.187 4.506 1.00 94.25 92 GLY A N 1
ATOM 761 C CA . GLY A 1 92 ? 9.458 -1.060 4.731 1.00 94.25 92 GLY A CA 1
ATOM 762 C C . GLY A 1 92 ? 8.715 0.163 5.274 1.00 94.25 92 GLY A C 1
ATOM 763 O O . GLY A 1 92 ? 7.508 0.294 5.099 1.00 94.25 92 GLY A O 1
ATOM 764 N N . ILE A 1 93 ? 9.430 1.090 5.910 1.00 96.06 93 ILE A N 1
ATOM 765 C CA . ILE A 1 93 ? 8.862 2.336 6.452 1.00 96.06 93 ILE A CA 1
ATOM 766 C C . ILE A 1 93 ? 9.406 3.501 5.644 1.00 96.06 93 ILE A C 1
ATOM 768 O O . ILE A 1 93 ? 10.587 3.810 5.734 1.00 96.06 93 ILE A O 1
ATOM 772 N N . ALA A 1 94 ? 8.568 4.156 4.844 1.00 94.44 94 ALA A N 1
ATOM 773 C CA . ALA A 1 94 ? 8.971 5.257 3.972 1.00 94.44 94 ALA A CA 1
ATOM 774 C C . ALA A 1 94 ? 9.043 6.593 4.725 1.00 94.44 94 ALA A C 1
ATOM 776 O O . ALA A 1 94 ? 8.297 6.823 5.668 1.00 94.44 94 ALA A O 1
ATOM 777 N N . LYS A 1 95 ? 9.869 7.538 4.248 1.00 93.00 95 LYS A N 1
ATOM 778 C CA . LYS A 1 95 ? 10.119 8.857 4.881 1.00 93.00 95 LYS A CA 1
ATOM 779 C C . LYS A 1 95 ? 8.859 9.639 5.289 1.00 93.00 95 LYS A C 1
ATOM 781 O O . LYS A 1 95 ? 8.896 10.408 6.247 1.00 93.00 95 LYS A O 1
ATOM 786 N N . TYR A 1 96 ? 7.750 9.458 4.575 1.00 91.94 96 TYR A N 1
ATOM 787 C CA . TYR A 1 96 ? 6.475 10.113 4.874 1.00 91.94 96 TYR A CA 1
ATOM 788 C C . TYR A 1 96 ? 5.700 9.483 6.048 1.00 91.94 96 TYR A C 1
ATOM 790 O O . TYR A 1 96 ? 4.606 9.956 6.347 1.00 91.94 96 TYR A O 1
ATOM 798 N N . TYR A 1 97 ? 6.251 8.489 6.761 1.00 94.31 97 TYR A N 1
ATOM 799 C CA . TYR A 1 97 ? 5.696 7.965 8.021 1.00 94.31 97 TYR A CA 1
ATOM 800 C C . TYR A 1 97 ? 5.452 9.060 9.067 1.00 94.31 97 TYR A C 1
ATOM 802 O O . TYR A 1 97 ? 4.507 8.972 9.845 1.00 94.31 97 TYR A O 1
ATOM 810 N N . LYS A 1 98 ? 6.253 10.135 9.031 1.00 92.81 98 LYS A N 1
ATOM 811 C CA . LYS A 1 98 ? 6.170 11.290 9.938 1.00 92.81 98 LYS A CA 1
ATOM 812 C C . LYS A 1 98 ? 4.769 11.897 10.046 1.00 92.81 98 LYS A C 1
ATOM 814 O O . LYS A 1 98 ? 4.414 12.397 11.103 1.00 92.81 98 LYS A O 1
ATOM 819 N N . ARG A 1 99 ? 3.952 11.800 8.989 1.00 90.88 99 ARG A N 1
ATOM 820 C CA . ARG A 1 99 ? 2.553 12.268 8.987 1.00 90.88 99 ARG A CA 1
ATOM 821 C C . ARG A 1 99 ? 1.646 11.524 9.978 1.00 90.88 99 ARG A C 1
ATOM 823 O O . ARG A 1 99 ? 0.572 12.012 10.301 1.00 90.88 99 ARG A O 1
ATOM 830 N N . ASN A 1 100 ? 2.047 10.323 10.399 1.00 92.50 100 ASN A N 1
ATOM 831 C CA . ASN A 1 100 ? 1.275 9.441 11.274 1.00 92.50 100 ASN A CA 1
ATOM 832 C C . ASN A 1 100 ? 1.842 9.336 12.693 1.00 92.50 100 ASN A C 1
ATOM 834 O O . ASN A 1 100 ? 1.211 8.715 13.538 1.00 92.50 100 ASN A O 1
ATOM 838 N N . VAL A 1 101 ? 2.993 9.960 12.950 1.00 90.19 101 VAL A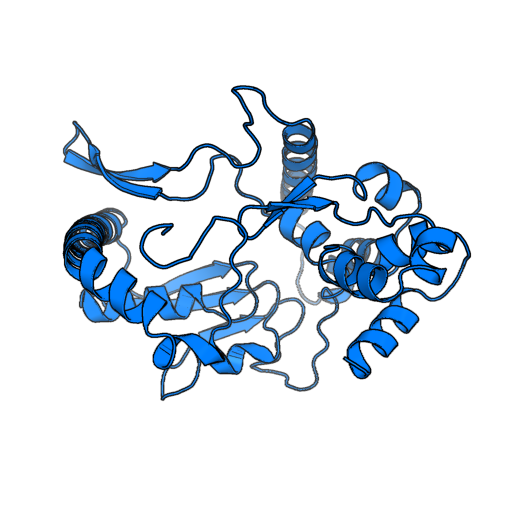 N 1
ATOM 839 C CA . VAL A 1 101 ? 3.606 10.061 14.285 1.00 90.19 101 VAL A CA 1
ATOM 840 C C . VAL A 1 101 ? 3.725 11.516 14.760 1.00 90.19 101 VAL A C 1
ATOM 842 O O . VAL A 1 101 ? 4.481 11.829 15.676 1.00 90.19 101 VAL A O 1
ATOM 845 N N . SER A 1 102 ? 3.025 12.436 14.091 1.00 79.31 102 SER A N 1
ATOM 846 C CA . SER A 1 102 ? 2.894 13.823 14.533 1.00 79.31 102 SER A CA 1
ATOM 847 C C . SER A 1 102 ? 1.957 13.923 15.741 1.00 79.31 102 SER A C 1
ATOM 849 O O . SER A 1 102 ? 1.216 12.990 16.052 1.00 79.31 102 SER A O 1
ATOM 851 N N . ASP A 1 103 ? 1.971 15.075 16.412 1.00 80.94 103 ASP A N 1
ATOM 852 C CA . ASP A 1 103 ? 0.968 15.438 17.427 1.00 80.94 103 ASP A CA 1
ATOM 853 C C . ASP A 1 103 ? 0.993 14.555 18.689 1.00 80.94 103 ASP A C 1
ATOM 855 O O . ASP A 1 103 ? -0.023 14.337 19.342 1.00 80.94 103 ASP A O 1
ATOM 859 N N . GLY A 1 104 ? 2.175 14.032 19.034 1.00 76.25 104 GLY A N 1
ATO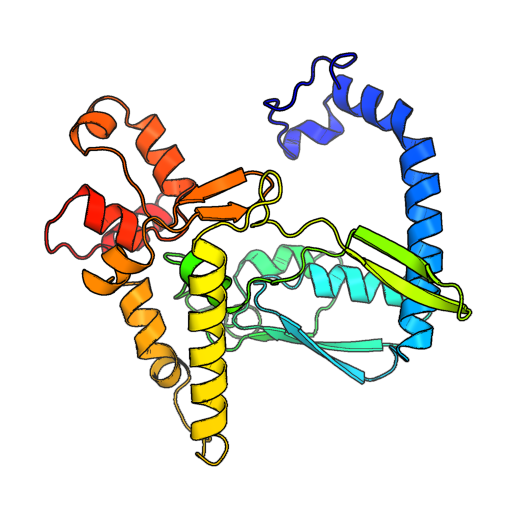M 860 C CA . GLY A 1 104 ? 2.382 13.201 20.225 1.00 76.25 104 GLY A CA 1
ATOM 861 C C . GLY A 1 104 ? 1.892 11.757 20.082 1.00 76.25 104 GLY A C 1
ATOM 862 O O . GLY A 1 104 ? 1.935 11.006 21.055 1.00 76.25 104 GLY A O 1
ATOM 863 N N . PHE A 1 105 ? 1.449 11.347 18.889 1.00 87.06 105 PHE A N 1
ATOM 864 C CA . PHE A 1 105 ? 1.049 9.970 18.624 1.00 87.06 105 PHE A CA 1
ATOM 865 C C . PHE A 1 105 ? 2.274 9.095 18.336 1.00 87.06 105 PHE A C 1
ATOM 867 O O . PHE A 1 105 ? 3.000 9.326 17.370 1.00 87.06 105 PHE A O 1
ATOM 874 N N . ALA A 1 106 ? 2.501 8.070 19.156 1.00 90.94 106 ALA A N 1
ATOM 875 C CA . ALA A 1 106 ? 3.601 7.132 18.965 1.00 90.94 106 ALA A CA 1
ATOM 876 C C . ALA A 1 106 ? 3.132 5.873 18.222 1.00 90.94 106 ALA A C 1
ATOM 878 O O . ALA A 1 106 ? 2.094 5.289 18.539 1.00 90.94 106 ALA A O 1
ATOM 879 N N . LEU A 1 107 ? 3.935 5.438 17.253 1.00 95.12 107 LEU A N 1
ATOM 880 C CA . LEU A 1 107 ? 3.789 4.151 16.581 1.00 95.12 107 LEU A CA 1
ATOM 881 C C . LEU A 1 107 ? 5.064 3.348 16.793 1.00 95.12 107 LEU A C 1
ATOM 883 O O . LEU A 1 107 ? 6.154 3.850 16.520 1.00 95.12 107 LEU A O 1
ATOM 887 N N . ASN A 1 108 ? 4.917 2.103 17.237 1.00 95.69 108 ASN A N 1
ATOM 888 C CA . ASN A 1 108 ? 6.015 1.151 17.267 1.00 95.69 108 ASN A CA 1
ATOM 889 C C . ASN A 1 108 ? 6.018 0.384 15.942 1.00 95.69 108 ASN A C 1
ATOM 891 O O . ASN A 1 108 ? 5.127 -0.434 15.706 1.00 95.69 108 ASN A O 1
ATOM 895 N N . MET A 1 109 ? 6.945 0.721 15.046 1.00 96.81 109 MET A N 1
ATOM 896 C CA . MET A 1 109 ? 6.990 0.183 13.686 1.00 96.81 109 MET A CA 1
ATOM 897 C C . MET A 1 109 ? 8.404 -0.227 13.314 1.00 96.81 109 MET A C 1
ATOM 899 O O . MET A 1 109 ? 9.312 0.583 13.426 1.00 96.81 109 MET A O 1
ATOM 903 N N . HIS A 1 110 ? 8.575 -1.417 12.757 1.00 96.56 110 HIS A N 1
ATOM 904 C CA . HIS A 1 110 ? 9.853 -1.930 12.279 1.00 96.56 110 HIS A CA 1
ATOM 905 C C . HIS A 1 110 ? 9.774 -2.229 10.783 1.00 96.56 110 HIS A C 1
ATOM 907 O O . HIS A 1 110 ? 8.900 -2.972 10.335 1.00 96.56 110 HIS A O 1
ATOM 913 N N . GLY A 1 111 ? 10.678 -1.641 10.001 1.00 95.25 111 GLY A N 1
ATOM 914 C CA . GLY A 1 111 ? 10.759 -1.853 8.560 1.00 95.25 111 GLY A CA 1
ATOM 915 C C . GLY A 1 111 ? 11.746 -2.960 8.199 1.00 95.25 111 GLY A C 1
ATOM 916 O O . GLY A 1 111 ? 12.889 -2.953 8.651 1.00 95.25 111 GLY A O 1
ATOM 917 N N . TYR A 1 112 ? 11.337 -3.885 7.329 1.00 92.75 112 TYR A N 1
ATOM 918 C CA . TYR A 1 112 ? 12.212 -4.941 6.828 1.00 92.75 112 TYR A CA 1
ATOM 919 C C . TYR A 1 112 ? 13.206 -4.395 5.794 1.00 92.75 112 TYR A C 1
ATOM 921 O O . TYR A 1 112 ? 14.365 -4.176 6.130 1.00 92.75 112 TYR A O 1
ATOM 929 N N . LEU A 1 113 ? 12.795 -4.111 4.551 1.00 92.19 113 LEU A N 1
ATOM 930 C CA . LEU A 1 113 ? 13.698 -3.737 3.446 1.00 92.19 113 LEU A CA 1
ATOM 931 C C . LEU A 1 113 ? 14.402 -2.394 3.651 1.00 92.19 113 LEU A C 1
ATOM 933 O O . LEU A 1 113 ? 15.586 -2.259 3.343 1.00 92.19 113 LEU A O 1
ATOM 937 N N . PHE A 1 114 ? 13.669 -1.417 4.168 1.00 93.25 114 PHE A N 1
ATOM 938 C CA . PHE A 1 114 ? 14.149 -0.085 4.509 1.00 93.25 114 PHE A CA 1
ATOM 939 C C . PHE A 1 114 ? 13.317 0.448 5.673 1.00 93.25 114 PHE A C 1
ATOM 941 O O . PHE A 1 114 ? 12.118 0.180 5.761 1.00 93.25 114 PHE A O 1
ATOM 948 N N . ASP A 1 115 ? 13.938 1.217 6.551 1.00 95.56 115 ASP A N 1
ATOM 949 C CA . ASP A 1 115 ? 13.325 1.721 7.768 1.00 95.56 115 ASP A CA 1
ATOM 950 C C . ASP A 1 115 ? 13.760 3.168 8.009 1.00 95.56 115 ASP A C 1
ATOM 952 O O . ASP A 1 115 ? 14.715 3.442 8.727 1.00 95.56 115 ASP A O 1
ATOM 956 N N . PHE A 1 116 ? 13.044 4.124 7.412 1.00 96.06 116 PHE A N 1
ATOM 957 C CA . PHE A 1 116 ? 13.334 5.545 7.623 1.00 96.06 116 PHE A CA 1
ATOM 958 C C . PHE A 1 116 ? 13.014 6.032 9.048 1.00 96.06 116 PHE A C 1
ATOM 960 O O . PHE A 1 116 ? 13.381 7.164 9.371 1.00 96.06 116 PHE A O 1
ATOM 967 N N . MET A 1 117 ? 12.311 5.239 9.871 1.00 94.94 117 MET A N 1
ATOM 968 C CA . MET A 1 117 ? 12.032 5.583 11.267 1.00 94.94 117 MET A CA 1
ATOM 969 C C . MET A 1 117 ? 13.274 5.370 12.131 1.00 94.94 117 MET A C 1
ATOM 971 O O . MET A 1 117 ? 13.623 6.257 12.907 1.00 94.94 117 MET A O 1
ATOM 975 N N . HIS A 1 118 ? 13.961 4.244 11.947 1.00 95.44 118 HIS A N 1
ATOM 976 C CA . HIS A 1 118 ? 15.163 3.902 12.708 1.00 95.44 118 HIS A CA 1
ATOM 977 C C . HIS A 1 118 ? 16.466 4.294 11.998 1.00 95.44 118 HIS A C 1
ATOM 979 O O . HIS A 1 118 ? 17.452 4.614 12.656 1.00 95.44 118 HIS A O 1
ATOM 985 N N . ASN A 1 119 ? 16.465 4.341 10.663 1.00 95.31 119 ASN A N 1
ATOM 986 C CA . ASN A 1 119 ? 17.622 4.644 9.820 1.00 95.31 119 ASN A CA 1
ATOM 987 C C . ASN A 1 119 ? 17.267 5.719 8.769 1.00 95.31 119 ASN A C 1
ATOM 989 O O . ASN A 1 119 ? 16.942 5.405 7.623 1.00 95.31 119 ASN A O 1
ATOM 993 N N . PRO A 1 120 ? 17.351 7.023 9.098 1.00 93.88 120 PRO A N 1
ATOM 994 C CA . PRO A 1 120 ? 16.945 8.105 8.188 1.00 93.88 120 PRO A CA 1
ATOM 995 C C . PRO A 1 120 ? 17.711 8.184 6.853 1.00 93.88 120 PRO A C 1
ATOM 997 O O . PRO A 1 120 ? 17.264 8.880 5.937 1.00 93.88 120 PRO A O 1
ATOM 1000 N N . SER A 1 121 ? 18.866 7.519 6.754 1.00 93.69 121 SER A N 1
ATOM 1001 C CA . SER A 1 121 ? 19.712 7.422 5.557 1.00 93.69 121 SER A CA 1
ATOM 1002 C C . SER A 1 121 ? 19.345 6.260 4.625 1.00 93.69 121 SER A C 1
ATOM 1004 O O . SER A 1 121 ? 19.953 6.135 3.554 1.00 93.69 121 SER A O 1
ATOM 1006 N N . ASP A 1 122 ? 18.364 5.434 4.998 1.00 93.06 122 ASP A N 1
ATOM 1007 C CA . ASP A 1 122 ? 17.886 4.331 4.172 1.00 93.06 122 ASP A CA 1
ATOM 1008 C C . ASP A 1 122 ? 17.352 4.812 2.816 1.00 93.06 122 ASP A C 1
ATOM 1010 O O . ASP A 1 122 ? 17.096 5.994 2.562 1.00 93.06 122 ASP A O 1
ATOM 1014 N N . LYS A 1 123 ? 17.203 3.863 1.890 1.00 90.38 123 LYS A N 1
ATOM 1015 C CA . LYS A 1 123 ? 16.717 4.125 0.536 1.00 90.38 123 LYS A CA 1
ATOM 1016 C C . LYS A 1 123 ? 15.517 3.245 0.249 1.00 90.38 123 LYS A C 1
ATOM 1018 O O . LYS A 1 123 ? 15.611 2.024 0.294 1.00 90.38 123 LYS A O 1
ATOM 1023 N N . ASP A 1 124 ? 14.411 3.876 -0.136 1.00 90.94 124 ASP A N 1
ATOM 1024 C CA . ASP A 1 124 ? 13.259 3.155 -0.671 1.00 90.94 124 ASP A CA 1
ATOM 1025 C C . ASP A 1 124 ? 13.625 2.583 -2.045 1.00 90.94 124 ASP A C 1
ATOM 1027 O O . ASP A 1 124 ? 13.672 3.302 -3.049 1.00 90.94 124 ASP A O 1
ATOM 1031 N N . CYS A 1 125 ? 13.914 1.286 -2.062 1.00 88.06 125 CYS A N 1
ATOM 1032 C CA . CYS A 1 125 ? 14.353 0.526 -3.224 1.00 88.06 125 CYS A CA 1
ATOM 1033 C C . CYS A 1 125 ? 13.195 -0.000 -4.093 1.00 88.06 125 CYS A C 1
ATOM 1035 O O . CYS A 1 125 ? 13.457 -0.650 -5.105 1.00 88.06 125 CYS A O 1
ATOM 1037 N N . ARG A 1 126 ? 11.935 0.283 -3.730 1.00 89.81 126 ARG A N 1
ATOM 1038 C CA . ARG A 1 126 ? 10.724 -0.307 -4.335 1.00 89.81 126 ARG A CA 1
ATOM 1039 C C . ARG A 1 126 ? 9.806 0.708 -5.018 1.00 89.81 126 ARG A C 1
ATOM 1041 O O . ARG A 1 126 ? 9.025 0.340 -5.888 1.00 89.81 126 ARG A O 1
ATOM 1048 N N . ASN A 1 127 ? 9.950 1.993 -4.708 1.00 90.25 127 ASN A N 1
ATOM 1049 C CA . ASN A 1 127 ? 9.186 3.117 -5.274 1.00 90.25 127 ASN A CA 1
ATOM 1050 C C . ASN A 1 127 ? 8.959 3.144 -6.809 1.00 90.25 127 ASN A C 1
ATOM 1052 O O . ASN A 1 127 ? 8.026 3.804 -7.266 1.00 90.25 127 ASN A O 1
ATOM 1056 N N . CYS A 1 128 ? 9.782 2.467 -7.614 1.00 94.19 128 CYS A N 1
ATOM 1057 C CA . CYS A 1 128 ? 9.630 2.405 -9.065 1.00 94.19 128 CYS A CA 1
ATOM 1058 C C . CYS A 1 128 ? 8.776 1.230 -9.558 1.00 94.19 128 CYS A C 1
ATOM 1060 O O . CYS A 1 128 ? 8.457 1.205 -10.741 1.00 94.19 128 CYS A O 1
ATOM 1062 N N . PHE A 1 129 ? 8.377 0.292 -8.696 1.00 94.75 129 PHE A N 1
ATOM 1063 C CA . PHE A 1 129 ? 7.594 -0.897 -9.060 1.00 94.75 129 PHE A CA 1
ATOM 1064 C C . PHE A 1 129 ? 6.551 -1.277 -7.999 1.00 94.75 129 PHE A C 1
ATOM 1066 O O . PHE A 1 129 ? 6.252 -2.449 -7.792 1.00 94.75 129 PHE A O 1
ATOM 1073 N N . VAL A 1 130 ? 5.982 -0.277 -7.321 1.00 91.69 130 VAL A N 1
ATOM 1074 C CA . VAL A 1 130 ? 5.044 -0.464 -6.204 1.00 91.69 130 VAL A CA 1
ATOM 1075 C C . VAL A 1 130 ? 3.911 -1.441 -6.540 1.00 91.69 130 VAL A C 1
ATOM 1077 O O . VAL A 1 130 ? 3.668 -2.340 -5.750 1.00 91.69 130 VAL A O 1
ATOM 1080 N N . GLY A 1 131 ? 3.283 -1.341 -7.717 1.00 91.31 131 GLY A N 1
ATOM 1081 C CA . GLY A 1 131 ? 2.169 -2.236 -8.065 1.00 91.31 131 GLY A CA 1
ATOM 1082 C C . GLY A 1 131 ? 2.591 -3.682 -8.305 1.00 91.31 131 GLY A C 1
ATOM 1083 O O . GLY A 1 131 ? 1.863 -4.588 -7.924 1.00 91.31 131 GLY A O 1
ATOM 1084 N N . LEU A 1 132 ? 3.786 -3.916 -8.865 1.00 90.94 132 LEU A N 1
ATOM 1085 C CA . LEU A 1 132 ? 4.320 -5.277 -9.008 1.00 90.94 132 LEU A CA 1
ATOM 1086 C C . LEU A 1 132 ? 4.591 -5.906 -7.633 1.00 90.94 132 LEU A C 1
ATOM 1088 O O . LEU A 1 132 ? 4.368 -7.096 -7.443 1.00 90.94 132 LEU A O 1
ATOM 1092 N N . TYR A 1 133 ? 5.057 -5.098 -6.678 1.00 92.06 133 TYR A N 1
ATOM 1093 C CA . TYR A 1 133 ? 5.259 -5.533 -5.299 1.00 92.06 133 TYR A CA 1
ATOM 1094 C C . TYR A 1 133 ? 3.925 -5.819 -4.594 1.00 92.06 133 TYR A C 1
ATOM 1096 O O . TYR A 1 133 ? 3.747 -6.890 -4.027 1.00 92.06 133 TYR A O 1
ATOM 1104 N N . GLU A 1 134 ? 2.975 -4.883 -4.656 1.00 91.56 134 GLU A N 1
ATOM 1105 C CA . GLU A 1 134 ? 1.665 -4.984 -3.997 1.00 91.56 134 GLU A CA 1
ATOM 1106 C C . GLU A 1 134 ? 0.806 -6.120 -4.567 1.00 91.56 134 GLU A C 1
ATOM 1108 O O . GLU A 1 134 ? 0.046 -6.734 -3.825 1.00 91.56 134 GLU A O 1
ATOM 1113 N N . MET A 1 135 ? 0.992 -6.486 -5.841 1.00 89.19 135 MET A N 1
ATOM 1114 C CA . MET A 1 135 ? 0.337 -7.639 -6.470 1.00 89.19 135 MET A CA 1
ATOM 1115 C C . MET A 1 135 ? 0.540 -8.952 -5.690 1.00 89.19 135 MET A C 1
ATOM 1117 O O . MET A 1 135 ? -0.366 -9.783 -5.650 1.00 89.19 135 MET A O 1
ATOM 1121 N N . LEU A 1 136 ? 1.690 -9.126 -5.023 1.00 89.00 136 LEU A N 1
ATOM 1122 C CA . LEU A 1 136 ? 1.981 -10.301 -4.185 1.00 89.00 136 LEU A CA 1
ATOM 1123 C C . LEU A 1 136 ? 1.033 -10.434 -2.984 1.00 89.00 136 LEU A C 1
ATOM 1125 O O . LEU A 1 136 ? 0.907 -11.519 -2.428 1.00 89.00 136 LEU A O 1
ATOM 1129 N N . PHE A 1 137 ? 0.369 -9.349 -2.595 1.00 91.50 137 PHE A N 1
ATOM 1130 C CA . PHE A 1 137 ? -0.398 -9.241 -1.356 1.00 91.50 137 PHE A CA 1
ATOM 1131 C C . PHE A 1 137 ? -1.841 -8.783 -1.589 1.00 91.50 137 PHE A C 1
ATOM 1133 O O . PHE A 1 137 ? -2.537 -8.460 -0.630 1.00 91.50 137 PHE A O 1
ATOM 1140 N N . LEU A 1 138 ? -2.296 -8.735 -2.846 1.00 92.00 138 LEU A N 1
ATOM 1141 C CA . LEU A 1 138 ? -3.678 -8.380 -3.156 1.00 92.00 138 LEU A CA 1
ATOM 1142 C C . LEU A 1 138 ? -4.649 -9.371 -2.506 1.00 92.00 138 LEU A C 1
ATOM 1144 O O . LEU A 1 138 ? -4.517 -10.587 -2.658 1.00 92.00 138 LEU A O 1
ATOM 1148 N N . GLU A 1 139 ? -5.648 -8.829 -1.819 1.00 91.12 139 GLU A N 1
ATOM 1149 C CA . GLU A 1 139 ? -6.796 -9.590 -1.333 1.00 91.12 139 GLU A CA 1
ATOM 1150 C C . GLU A 1 139 ? -7.521 -10.251 -2.520 1.00 91.12 139 GLU A C 1
ATOM 1152 O O . GLU A 1 139 ? -7.519 -9.734 -3.638 1.00 91.12 139 GLU A O 1
ATOM 1157 N N . ASN A 1 140 ? -8.110 -11.427 -2.297 1.00 91.19 140 ASN A N 1
ATOM 1158 C CA . ASN A 1 140 ? -8.780 -12.230 -3.318 1.00 91.19 140 ASN A CA 1
ATOM 1159 C C . ASN A 1 140 ? -10.289 -12.410 -3.081 1.00 91.19 140 ASN A C 1
ATOM 1161 O O . ASN A 1 140 ? -10.940 -13.144 -3.829 1.00 91.19 140 ASN A O 1
ATOM 1165 N N . LYS A 1 141 ? -10.841 -11.746 -2.057 1.00 90.88 141 LYS A N 1
ATOM 1166 C CA . LYS A 1 141 ? -12.264 -11.801 -1.670 1.00 90.88 141 LYS A CA 1
ATOM 1167 C C . LYS A 1 141 ? -12.940 -10.434 -1.539 1.00 90.88 141 LYS A C 1
ATOM 1169 O O . LYS A 1 141 ? -14.080 -10.383 -1.092 1.00 90.88 141 LYS A O 1
ATOM 1174 N N . GLY A 1 142 ? -12.256 -9.354 -1.909 1.00 92.69 142 GLY A N 1
ATOM 1175 C CA . GLY A 1 142 ? -12.749 -7.989 -1.741 1.00 92.69 142 GLY A CA 1
ATOM 1176 C C . GLY A 1 142 ? -12.461 -7.394 -0.365 1.00 92.69 142 GLY A C 1
ATOM 1177 O O . GLY A 1 142 ? -12.207 -8.102 0.620 1.00 92.69 142 GLY A O 1
ATOM 1178 N N . SER A 1 143 ? -12.487 -6.066 -0.334 1.00 91.81 143 SER A N 1
ATOM 1179 C CA . SER A 1 143 ? -12.304 -5.243 0.862 1.00 91.81 143 SER A CA 1
ATOM 1180 C C . SER A 1 143 ? -13.457 -5.400 1.864 1.00 91.81 143 SER A C 1
ATOM 1182 O O . SER A 1 143 ? -14.587 -5.695 1.480 1.00 91.81 143 SER A O 1
ATOM 1184 N N . VAL A 1 144 ? -13.193 -5.176 3.155 1.00 93.62 144 VAL A N 1
ATOM 1185 C CA . VAL A 1 144 ? -14.248 -5.144 4.184 1.00 93.62 144 VAL A CA 1
ATOM 1186 C C . VAL A 1 144 ? -15.147 -3.930 3.946 1.00 93.62 144 VAL A C 1
ATOM 1188 O O . VAL A 1 144 ? -14.658 -2.810 3.804 1.00 93.62 144 VAL A O 1
ATOM 1191 N N . GLU A 1 145 ? -16.453 -4.171 3.884 1.00 94.38 145 GLU A N 1
ATOM 1192 C CA . GLU A 1 145 ? -17.486 -3.142 3.756 1.00 94.38 145 GLU A CA 1
ATOM 1193 C C . GLU A 1 145 ? -17.978 -2.694 5.129 1.00 94.38 145 GLU A C 1
ATOM 1195 O O . GLU A 1 145 ? -18.020 -1.495 5.399 1.00 94.38 145 GLU A O 1
ATOM 1200 N N . LYS A 1 146 ? -18.362 -3.659 5.972 1.00 95.88 146 LYS A N 1
ATOM 1201 C CA . LYS A 1 146 ? -19.046 -3.423 7.247 1.00 95.88 146 LYS A CA 1
ATOM 1202 C C . LYS A 1 146 ? -19.008 -4.643 8.157 1.00 95.88 146 LYS A C 1
ATOM 1204 O O . LYS A 1 146 ? -18.619 -5.729 7.724 1.00 95.88 146 LYS A O 1
ATOM 1209 N N . TYR A 1 147 ? -19.487 -4.480 9.383 1.00 96.69 147 TYR A N 1
ATOM 1210 C CA . TYR A 1 147 ? -19.654 -5.567 10.349 1.00 96.69 147 TYR A CA 1
ATOM 1211 C C . TYR A 1 147 ? -21.132 -5.777 10.671 1.00 96.69 147 TYR A C 1
ATOM 1213 O O . TYR A 1 147 ? -21.863 -4.810 10.884 1.00 96.69 147 TYR A O 1
ATOM 1221 N N . VAL A 1 148 ? -21.590 -7.030 10.707 1.00 95.81 148 VAL A N 1
ATOM 1222 C CA . VAL A 1 148 ? -22.995 -7.370 10.997 1.00 95.81 148 VAL A CA 1
ATOM 1223 C C . VAL A 1 148 ? -23.096 -8.566 11.934 1.00 95.81 148 VAL A C 1
ATOM 1225 O O . VAL A 1 148 ? -22.250 -9.452 11.900 1.00 95.81 148 VAL A O 1
ATOM 1228 N N . ARG A 1 149 ? -24.152 -8.606 12.749 1.00 95.12 149 ARG A N 1
ATOM 1229 C CA . ARG A 1 149 ? -24.499 -9.774 13.566 1.00 95.12 149 ARG A CA 1
ATOM 1230 C C . ARG A 1 149 ? -25.230 -10.800 12.703 1.00 95.12 149 ARG A C 1
ATOM 1232 O O . ARG A 1 149 ? -26.213 -10.446 12.053 1.00 95.12 149 ARG A O 1
ATOM 1239 N N . ASN A 1 150 ? -24.740 -12.034 12.680 1.00 94.00 150 ASN A N 1
ATOM 1240 C CA . ASN A 1 150 ? -25.344 -13.132 11.929 1.00 94.00 150 ASN A CA 1
ATOM 1241 C C . ASN A 1 150 ? -26.377 -13.911 12.765 1.00 94.00 150 ASN A C 1
ATOM 1243 O O . ASN A 1 150 ? -26.573 -13.646 13.953 1.00 94.00 150 ASN A O 1
ATOM 1247 N N . ASP A 1 151 ? -27.026 -14.898 12.142 1.00 94.69 151 ASP A N 1
ATOM 1248 C CA . ASP A 1 151 ? -28.081 -15.715 12.767 1.00 94.69 151 ASP A CA 1
ATOM 1249 C C . ASP A 1 151 ? -27.591 -16.555 13.964 1.00 94.69 151 ASP A C 1
ATOM 1251 O O . ASP A 1 151 ? -28.400 -17.011 14.770 1.00 94.69 151 ASP A O 1
ATOM 1255 N N . ASN A 1 152 ? -26.273 -16.746 14.099 1.00 93.75 152 ASN A N 1
ATOM 1256 C CA . ASN A 1 152 ? -25.644 -17.463 15.211 1.00 93.75 152 ASN A CA 1
ATOM 1257 C C . ASN A 1 152 ? -25.200 -16.529 16.347 1.00 93.75 152 ASN A C 1
ATOM 1259 O O . ASN A 1 152 ? -24.456 -16.961 17.225 1.00 93.75 152 ASN A O 1
ATOM 1263 N N . ASP A 1 153 ? -25.635 -15.267 16.329 1.00 92.81 153 ASP A N 1
ATOM 1264 C CA . ASP A 1 153 ? -25.288 -14.252 17.328 1.00 92.81 153 ASP A CA 1
ATOM 1265 C C . ASP A 1 153 ? -23.781 -13.918 17.378 1.00 92.81 153 ASP A C 1
ATOM 1267 O O . ASP A 1 153 ? -23.239 -13.568 18.424 1.00 92.81 153 ASP A O 1
ATOM 1271 N N . GLN A 1 154 ? -23.100 -14.008 16.231 1.00 94.50 154 GLN A N 1
ATOM 1272 C CA . GLN A 1 154 ? -21.688 -13.642 16.061 1.00 94.50 154 GLN A CA 1
ATOM 1273 C C . GLN A 1 154 ? -21.564 -12.442 15.122 1.00 94.50 154 GLN A C 1
ATOM 1275 O O . GLN A 1 154 ? -22.318 -12.337 14.150 1.00 94.50 154 GLN A O 1
ATOM 1280 N N . ILE A 1 155 ? -20.614 -11.542 15.376 1.00 96.38 155 ILE A N 1
ATOM 1281 C CA . ILE A 1 155 ? -20.299 -10.463 14.439 1.00 96.38 155 ILE A CA 1
ATOM 1282 C C . ILE A 1 155 ? -19.370 -10.983 13.341 1.00 96.38 155 ILE A C 1
ATOM 1284 O O . ILE A 1 155 ? -18.291 -11.512 13.604 1.00 96.38 155 ILE A O 1
ATOM 1288 N N . GLU A 1 156 ? -19.743 -10.761 12.084 1.00 95.19 156 GLU A N 1
ATOM 1289 C CA . GLU A 1 156 ? -18.928 -11.085 10.917 1.00 95.19 156 GLU A CA 1
ATOM 1290 C C . GLU A 1 156 ? -18.620 -9.853 10.061 1.00 95.19 156 GLU A C 1
ATOM 1292 O O . GLU A 1 156 ? -19.400 -8.899 9.980 1.00 95.19 156 GLU A O 1
ATOM 1297 N N . ALA A 1 157 ? -17.463 -9.885 9.397 1.00 95.62 157 ALA A N 1
ATOM 1298 C CA . ALA A 1 157 ? -17.072 -8.876 8.422 1.00 95.62 157 ALA A CA 1
ATOM 1299 C C . ALA A 1 157 ? -17.712 -9.180 7.058 1.00 95.62 157 ALA A C 1
ATOM 1301 O O . ALA A 1 157 ? -17.351 -10.153 6.389 1.00 95.62 157 ALA A O 1
ATOM 1302 N N . VAL A 1 158 ? -18.618 -8.310 6.618 1.00 96.06 158 VAL A N 1
ATOM 1303 C CA . VAL A 1 158 ? -19.191 -8.324 5.268 1.00 96.06 158 VAL A CA 1
ATOM 1304 C C . VAL A 1 158 ? -18.222 -7.633 4.319 1.00 96.06 158 VAL A C 1
ATOM 1306 O O . VAL A 1 158 ? -17.616 -6.614 4.659 1.00 96.06 158 VAL A O 1
ATOM 1309 N N . ARG A 1 159 ? -18.054 -8.189 3.119 1.00 95.44 159 ARG A N 1
ATOM 1310 C CA . ARG A 1 159 ? -17.091 -7.705 2.125 1.00 95.44 159 ARG A CA 1
ATOM 1311 C C . ARG A 1 159 ? -17.784 -7.124 0.904 1.00 95.44 159 ARG A C 1
ATOM 1313 O O . ARG A 1 159 ? -18.810 -7.641 0.463 1.00 95.44 159 ARG A O 1
ATOM 1320 N N . TYR A 1 160 ? -17.153 -6.112 0.319 1.00 94.31 160 TYR A N 1
ATOM 1321 C CA . TYR A 1 160 ? -17.488 -5.645 -1.018 1.00 94.31 160 TYR A CA 1
ATOM 1322 C C . TYR A 1 160 ? -17.268 -6.754 -2.057 1.00 94.31 160 TYR A C 1
ATOM 1324 O O . TYR A 1 160 ? -16.434 -7.644 -1.850 1.00 94.31 160 TYR A O 1
ATOM 1332 N N . PRO A 1 161 ? -17.955 -6.685 -3.215 1.00 93.38 161 PRO A N 1
ATOM 1333 C CA . PRO A 1 161 ? -17.605 -7.505 -4.363 1.00 93.38 161 PRO A CA 1
ATOM 1334 C C . PRO A 1 161 ? -16.116 -7.390 -4.686 1.00 93.38 161 PRO A C 1
ATOM 1336 O O . PRO A 1 161 ? -15.532 -6.308 -4.610 1.00 93.38 161 PRO A O 1
ATOM 1339 N N . TYR A 1 162 ? -15.513 -8.514 -5.064 1.00 94.44 162 TYR A N 1
ATOM 1340 C CA . TYR A 1 162 ? -14.093 -8.553 -5.376 1.00 94.44 162 TYR A CA 1
ATOM 1341 C C . TYR A 1 162 ? -13.747 -7.598 -6.527 1.00 94.44 162 TYR A C 1
ATOM 1343 O O . TYR A 1 162 ? -14.414 -7.593 -7.560 1.00 94.44 162 TYR A O 1
ATOM 1351 N N . GLU A 1 163 ? -12.661 -6.838 -6.386 1.00 92.44 163 GLU A N 1
ATOM 1352 C CA . GLU A 1 163 ? -12.248 -5.785 -7.317 1.00 92.44 163 GLU A CA 1
ATOM 1353 C C . GLU A 1 163 ? -11.854 -6.326 -8.702 1.00 92.44 163 GLU A C 1
ATOM 1355 O O . GLU A 1 163 ? -11.637 -5.552 -9.625 1.00 92.44 163 GLU A O 1
ATOM 1360 N N . TYR A 1 164 ? -11.761 -7.643 -8.885 1.00 93.38 164 TYR A N 1
ATOM 1361 C CA . TYR A 1 164 ? -11.494 -8.285 -10.177 1.00 93.38 164 TYR A CA 1
ATOM 1362 C C . TYR A 1 164 ? -12.668 -9.143 -10.670 1.00 93.38 164 TYR A C 1
ATOM 1364 O O . TYR A 1 164 ? -12.496 -9.956 -11.578 1.00 93.38 164 TYR A O 1
ATOM 1372 N N . LEU A 1 165 ? -13.856 -8.959 -10.089 1.00 92.88 165 LEU A N 1
ATOM 1373 C CA . LEU A 1 165 ? -15.126 -9.487 -10.578 1.00 92.88 165 LEU A CA 1
ATOM 1374 C C . LEU A 1 165 ? -15.903 -8.347 -11.251 1.00 92.88 165 LEU A C 1
ATOM 1376 O O . LEU A 1 165 ? -16.447 -7.473 -10.579 1.00 92.88 165 LEU A O 1
ATOM 1380 N N . VAL A 1 166 ? -15.972 -8.349 -12.581 1.00 89.62 166 VAL A N 1
ATOM 1381 C CA . VAL A 1 166 ? -16.633 -7.293 -13.362 1.00 89.62 166 VAL A CA 1
ATOM 1382 C C . VAL A 1 166 ? -17.797 -7.900 -14.131 1.00 89.62 166 VAL A C 1
ATOM 1384 O O . VAL A 1 166 ? -17.616 -8.840 -14.894 1.00 89.62 166 VAL A O 1
ATOM 1387 N N . ASN A 1 167 ? -19.006 -7.366 -13.933 1.00 90.06 167 ASN A N 1
ATOM 1388 C CA . ASN A 1 167 ? -20.235 -7.858 -14.575 1.00 90.06 167 ASN A CA 1
ATOM 1389 C C . ASN A 1 167 ? -20.483 -9.372 -14.386 1.00 90.06 167 ASN A C 1
ATOM 1391 O O . ASN A 1 167 ? -21.042 -10.023 -15.262 1.00 90.06 167 ASN A O 1
ATOM 1395 N N . GLY A 1 168 ? -20.071 -9.931 -13.242 1.00 90.25 168 GLY A N 1
ATOM 1396 C CA . GLY A 1 168 ? -20.214 -11.359 -12.939 1.00 90.25 168 GLY A CA 1
ATOM 1397 C C . GLY A 1 168 ? -19.105 -12.253 -13.505 1.00 90.25 168 GLY A C 1
ATOM 1398 O O . GLY A 1 168 ? -19.113 -13.451 -13.237 1.00 90.25 168 GLY A O 1
ATOM 1399 N N . GLU A 1 169 ? -18.128 -11.689 -14.219 1.00 93.00 169 GLU A N 1
ATOM 1400 C CA . GLU A 1 169 ? -16.998 -12.424 -14.788 1.00 93.00 169 GLU A CA 1
ATOM 1401 C C . GLU A 1 169 ? -15.684 -12.055 -14.091 1.00 93.00 169 GLU A C 1
ATOM 1403 O O . GLU A 1 169 ? -15.393 -10.885 -13.825 1.00 93.00 169 GLU A O 1
ATOM 1408 N N . MET A 1 170 ? -14.876 -13.070 -13.777 1.00 94.19 170 MET A N 1
ATOM 1409 C CA . MET A 1 170 ? -13.544 -12.860 -13.211 1.00 94.19 170 MET A CA 1
ATOM 1410 C C . MET A 1 170 ? -12.597 -12.370 -14.302 1.00 94.19 170 MET A C 1
ATOM 1412 O O . MET A 1 170 ? -12.502 -12.969 -15.374 1.00 94.19 170 MET A O 1
ATOM 1416 N N . LEU A 1 171 ? -11.855 -11.304 -14.017 1.00 92.31 171 LEU A N 1
ATOM 1417 C CA . LEU A 1 171 ? -10.804 -10.833 -14.906 1.00 92.31 171 LEU A CA 1
ATOM 1418 C C . LEU A 1 171 ? -9.663 -11.859 -14.985 1.00 92.31 171 LEU A C 1
ATOM 1420 O O . LEU A 1 171 ? -9.352 -12.553 -14.016 1.00 92.31 171 LEU A O 1
ATOM 1424 N N . SER A 1 172 ? -8.981 -11.908 -16.130 1.00 89.88 172 SER A N 1
ATOM 1425 C CA . SER A 1 172 ? -7.852 -12.820 -16.373 1.00 89.88 172 SER A CA 1
ATOM 1426 C C . SER A 1 172 ? -6.714 -12.683 -15.351 1.00 89.88 172 SER A C 1
ATOM 1428 O O . SER A 1 172 ? -5.983 -13.633 -15.094 1.00 89.88 172 SER A O 1
ATOM 1430 N N . GLU A 1 173 ? -6.555 -11.506 -14.742 1.00 90.56 173 GLU A N 1
ATOM 1431 C CA . GLU A 1 173 ? -5.553 -11.228 -13.712 1.00 90.56 173 GLU A CA 1
ATOM 1432 C C . GLU A 1 173 ? -5.723 -12.091 -12.464 1.00 90.56 173 GLU A C 1
ATOM 1434 O O . GLU A 1 173 ? -4.734 -12.362 -11.792 1.00 90.56 173 GLU A O 1
ATOM 1439 N N . VAL A 1 174 ? -6.937 -12.551 -12.156 1.00 92.31 174 VAL A N 1
ATOM 1440 C CA . VAL A 1 174 ? -7.216 -13.332 -10.944 1.00 92.31 174 VAL A CA 1
ATOM 1441 C C . VAL A 1 174 ? -6.377 -14.605 -10.899 1.00 92.31 174 VAL A C 1
ATOM 1443 O O . VAL A 1 174 ? -5.824 -14.948 -9.852 1.00 92.31 174 VAL A O 1
ATOM 1446 N N . GLU A 1 175 ? -6.265 -15.307 -12.026 1.00 90.69 175 GLU A N 1
ATOM 1447 C CA . GLU A 1 175 ? -5.447 -16.517 -12.121 1.00 90.69 175 GLU A CA 1
ATOM 1448 C C . GLU A 1 175 ? -3.964 -16.190 -11.943 1.00 90.69 175 GLU A C 1
ATOM 1450 O O . GLU A 1 175 ? -3.270 -16.875 -11.190 1.00 90.69 175 GLU A O 1
ATOM 1455 N N . SER A 1 176 ? -3.498 -15.094 -12.550 1.00 89.50 176 SER A N 1
ATOM 1456 C CA . SER A 1 176 ? -2.126 -14.607 -12.397 1.00 89.50 176 SER A CA 1
ATOM 1457 C C . SER A 1 176 ? -1.801 -14.260 -10.942 1.00 89.50 176 SER A C 1
ATOM 1459 O O . SER A 1 176 ? -0.787 -14.729 -10.428 1.0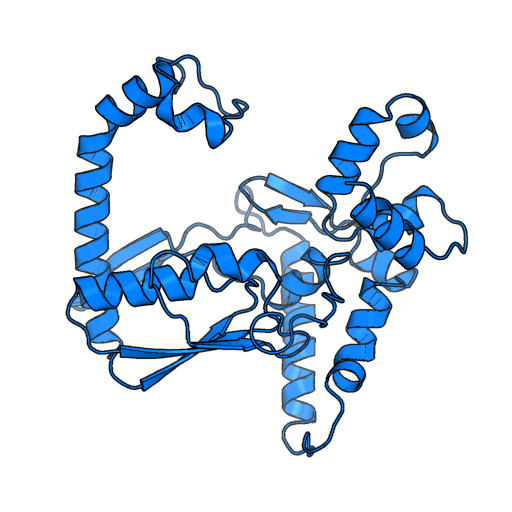0 89.50 176 SER A O 1
ATOM 1461 N N . ILE A 1 177 ? -2.674 -13.518 -10.247 1.00 92.12 177 ILE A N 1
ATOM 1462 C CA . ILE A 1 177 ? -2.516 -13.169 -8.824 1.00 92.12 177 ILE A CA 1
ATOM 1463 C C . ILE A 1 177 ? -2.403 -14.446 -7.993 1.00 92.12 177 ILE A C 1
ATOM 1465 O O . ILE A 1 177 ? -1.427 -14.627 -7.263 1.00 92.12 177 ILE A O 1
ATOM 1469 N N . LYS A 1 178 ? -3.364 -15.368 -8.142 1.00 93.62 178 LYS A N 1
ATOM 1470 C CA . LYS A 1 178 ? -3.389 -16.630 -7.391 1.00 93.62 178 LYS A CA 1
ATOM 1471 C C . LYS A 1 178 ? -2.151 -17.478 -7.661 1.00 93.62 178 LYS A C 1
ATOM 1473 O O . LYS A 1 178 ? -1.577 -18.027 -6.724 1.00 93.62 178 LYS A O 1
ATOM 1478 N N . SER A 1 179 ? -1.719 -17.573 -8.917 1.00 92.88 179 SER A N 1
ATOM 1479 C CA . SER A 1 179 ? -0.525 -18.329 -9.296 1.00 92.88 179 SER A CA 1
ATOM 1480 C C . SER A 1 179 ? 0.741 -17.719 -8.694 1.00 92.88 179 SER A C 1
ATOM 1482 O O . SER A 1 179 ? 1.584 -18.443 -8.166 1.00 92.88 179 SER A O 1
ATOM 1484 N N . THR A 1 180 ? 0.878 -16.392 -8.731 1.00 90.75 180 THR A N 1
ATOM 1485 C CA . THR A 1 180 ? 2.015 -15.693 -8.126 1.00 90.75 180 THR A CA 1
ATOM 1486 C C . THR A 1 180 ? 2.036 -15.868 -6.603 1.00 90.75 180 THR A C 1
ATOM 1488 O O . THR A 1 180 ? 3.076 -16.221 -6.047 1.00 90.75 180 THR A O 1
ATOM 1491 N N . GLN A 1 181 ? 0.896 -15.691 -5.932 1.00 93.69 181 GLN A N 1
ATOM 1492 C CA . GLN A 1 181 ? 0.764 -15.876 -4.482 1.00 93.69 181 GLN A CA 1
ATOM 1493 C C . GLN A 1 181 ? 1.055 -17.318 -4.061 1.00 93.69 181 GLN A C 1
ATOM 1495 O O . GLN A 1 181 ? 1.811 -17.550 -3.119 1.00 93.69 181 GLN A O 1
ATOM 1500 N N . LYS A 1 182 ? 0.526 -18.298 -4.803 1.00 95.31 182 LYS A N 1
ATOM 1501 C CA . LYS A 1 182 ? 0.832 -19.715 -4.590 1.00 95.31 182 LYS A CA 1
ATOM 1502 C C . LYS A 1 182 ? 2.328 -19.983 -4.728 1.00 95.31 182 LYS A C 1
ATOM 1504 O O . LYS A 1 182 ? 2.898 -20.637 -3.866 1.00 95.31 182 LYS A O 1
ATOM 1509 N N . GLY A 1 183 ? 2.979 -19.442 -5.759 1.00 93.88 183 GLY A N 1
ATOM 1510 C CA . GLY A 1 183 ? 4.424 -19.587 -5.941 1.00 93.88 183 GLY A CA 1
ATOM 1511 C C . GLY A 1 183 ? 5.239 -19.034 -4.766 1.00 93.88 183 GLY A C 1
ATOM 1512 O O . GLY A 1 183 ? 6.224 -19.656 -4.365 1.00 93.88 183 GLY A O 1
ATOM 1513 N N . ALA A 1 184 ? 4.813 -17.908 -4.183 1.00 91.56 184 ALA A N 1
ATOM 1514 C CA . ALA A 1 184 ? 5.438 -17.336 -2.991 1.00 91.56 184 ALA A CA 1
ATOM 1515 C C . ALA A 1 184 ? 5.253 -18.231 -1.752 1.00 91.56 184 ALA A C 1
ATOM 1517 O O . ALA A 1 184 ? 6.223 -18.502 -1.046 1.00 91.56 184 ALA A O 1
ATOM 1518 N N . LEU A 1 185 ? 4.041 -18.745 -1.519 1.00 94.25 185 LEU A N 1
ATOM 1519 C CA . LEU A 1 185 ? 3.765 -19.672 -0.415 1.00 94.25 185 LEU A CA 1
ATOM 1520 C C . LEU A 1 185 ? 4.523 -20.995 -0.572 1.00 94.25 185 LEU A C 1
ATOM 1522 O O . LEU A 1 185 ? 5.147 -21.459 0.378 1.00 94.25 185 LEU A O 1
ATOM 1526 N N . ASP A 1 186 ? 4.544 -21.563 -1.780 1.00 96.19 186 ASP A N 1
ATOM 1527 C CA . ASP A 1 186 ? 5.296 -22.782 -2.072 1.00 96.19 186 ASP A CA 1
ATOM 1528 C C . ASP A 1 186 ? 6.808 -22.567 -1.858 1.00 96.19 186 ASP A C 1
ATOM 1530 O O . ASP A 1 186 ? 7.515 -23.486 -1.447 1.00 96.19 186 ASP A O 1
ATOM 1534 N N . TYR A 1 187 ? 7.336 -21.366 -2.136 1.00 91.69 187 TYR A N 1
ATOM 1535 C CA . TYR A 1 187 ? 8.729 -21.031 -1.828 1.00 91.69 187 TYR A CA 1
ATOM 1536 C C . TYR A 1 187 ? 8.983 -21.050 -0.318 1.00 91.69 187 TYR A C 1
ATOM 1538 O O . TYR A 1 187 ? 9.932 -21.704 0.113 1.00 91.69 187 TYR A O 1
ATOM 1546 N N . VAL A 1 188 ? 8.136 -20.382 0.473 1.00 91.31 188 VAL A N 1
ATOM 1547 C CA . VAL A 1 188 ? 8.252 -20.359 1.941 1.00 91.31 188 VAL A CA 1
ATOM 1548 C C . VAL A 1 188 ? 8.188 -21.774 2.508 1.00 91.31 188 VAL A C 1
ATOM 1550 O O . VAL A 1 188 ? 9.046 -22.151 3.298 1.00 91.31 188 VAL A O 1
ATOM 1553 N N . GLU A 1 189 ? 7.239 -22.587 2.049 1.00 95.00 189 GLU A N 1
ATOM 1554 C CA . GLU A 1 189 ? 7.079 -23.963 2.521 1.00 95.00 189 GLU A CA 1
ATOM 1555 C C . GLU A 1 189 ? 8.312 -24.829 2.216 1.00 95.00 189 GLU A C 1
ATOM 1557 O O . GLU A 1 189 ? 8.766 -25.584 3.076 1.00 95.00 189 GLU A O 1
ATOM 1562 N N . ARG A 1 190 ? 8.905 -24.690 1.019 1.00 94.69 190 ARG A N 1
ATOM 1563 C CA . ARG A 1 190 ? 10.120 -25.432 0.634 1.00 94.69 190 ARG A CA 1
ATOM 1564 C C . ARG A 1 190 ? 11.359 -25.040 1.441 1.00 94.69 190 ARG A C 1
ATOM 1566 O O . ARG A 1 190 ? 12.224 -25.888 1.622 1.00 94.69 190 ARG A O 1
ATOM 1573 N N . HIS A 1 191 ? 11.441 -23.794 1.906 1.00 90.06 191 HIS A N 1
ATOM 1574 C CA . HIS A 1 191 ? 12.620 -23.245 2.590 1.00 90.06 191 HIS A CA 1
ATOM 1575 C C . HIS A 1 191 ? 12.359 -22.982 4.084 1.00 90.06 191 HIS A C 1
ATOM 1577 O O . HIS A 1 191 ? 13.134 -22.294 4.738 1.00 90.06 191 HIS A O 1
ATOM 1583 N N . LYS A 1 192 ? 11.277 -23.521 4.664 1.00 90.31 192 LYS A N 1
ATOM 1584 C CA . LYS A 1 192 ? 10.897 -23.260 6.068 1.00 90.31 192 LYS A CA 1
ATOM 1585 C C . LYS A 1 192 ? 11.924 -23.738 7.102 1.00 90.31 192 LYS A C 1
ATOM 1587 O O . LYS A 1 192 ? 11.913 -23.264 8.232 1.00 90.31 192 LYS A O 1
ATOM 1592 N N . CYS A 1 193 ? 12.770 -24.697 6.723 1.00 90.56 193 CYS A N 1
ATOM 1593 C CA . CYS A 1 193 ? 13.852 -25.228 7.554 1.00 90.56 193 CYS A CA 1
ATOM 1594 C C . CYS A 1 193 ? 15.203 -24.557 7.269 1.00 90.56 193 CYS A C 1
ATOM 1596 O O . CYS A 1 193 ? 16.180 -24.854 7.958 1.00 90.56 193 CYS A O 1
ATOM 1598 N N . ASP A 1 194 ? 15.278 -23.694 6.255 1.00 87.81 194 ASP A N 1
ATOM 1599 C CA . ASP A 1 194 ? 16.513 -23.006 5.920 1.00 87.81 194 ASP A CA 1
ATOM 1600 C C . ASP A 1 194 ? 16.775 -21.933 6.968 1.00 87.81 194 ASP A C 1
ATOM 1602 O O . ASP A 1 194 ? 15.890 -21.155 7.336 1.00 87.81 194 ASP A O 1
ATOM 1606 N N . SER A 1 195 ? 18.015 -21.866 7.448 1.00 82.00 195 SER A N 1
ATOM 1607 C CA . SER A 1 195 ? 18.390 -20.768 8.325 1.00 82.00 195 SER A CA 1
ATOM 1608 C C . SER A 1 195 ? 18.409 -19.471 7.525 1.00 82.00 195 SER A C 1
ATOM 1610 O O . SER A 1 195 ? 19.160 -19.318 6.561 1.00 82.00 195 SER A O 1
ATOM 1612 N N . VAL A 1 196 ? 17.583 -18.524 7.959 1.00 79.12 196 VAL A N 1
ATOM 1613 C CA . VAL A 1 196 ? 17.610 -17.137 7.487 1.00 79.12 196 VAL A CA 1
ATOM 1614 C C . VAL A 1 196 ? 18.483 -16.247 8.375 1.00 79.12 196 VAL A C 1
ATOM 1616 O O . VAL A 1 196 ? 18.584 -15.041 8.138 1.00 79.12 196 VAL A O 1
ATOM 1619 N N . GLU A 1 197 ? 19.129 -16.822 9.395 1.00 75.81 197 GLU A N 1
ATOM 1620 C CA . GLU A 1 197 ? 20.020 -16.090 10.289 1.00 75.81 197 GLU A CA 1
ATOM 1621 C C . GLU A 1 197 ? 21.243 -15.575 9.527 1.00 75.81 197 GLU A C 1
ATOM 1623 O O . GLU A 1 197 ? 21.868 -16.286 8.741 1.00 75.81 197 GLU A O 1
ATOM 1628 N N . ASN A 1 198 ? 21.604 -14.317 9.782 1.00 74.62 198 ASN A N 1
ATOM 1629 C CA . ASN A 1 198 ? 22.734 -13.623 9.156 1.00 74.62 198 ASN A CA 1
ATOM 1630 C C . ASN A 1 198 ? 22.636 -13.437 7.630 1.00 74.62 198 ASN A C 1
ATOM 1632 O O . ASN A 1 198 ? 23.608 -13.000 7.009 1.00 74.62 198 ASN A O 1
ATOM 1636 N N . LEU A 1 199 ? 21.483 -13.712 7.009 1.00 81.44 199 LEU A N 1
ATOM 1637 C CA . LEU A 1 199 ? 21.275 -13.396 5.600 1.00 81.44 199 LEU A CA 1
ATOM 1638 C C . LEU A 1 199 ? 20.960 -11.911 5.418 1.00 81.44 199 LEU A C 1
ATOM 1640 O O . LEU A 1 199 ? 20.086 -11.337 6.068 1.00 81.44 199 LEU A O 1
ATOM 1644 N N . ASP A 1 200 ? 21.658 -11.289 4.473 1.00 87.50 200 ASP A N 1
ATOM 1645 C CA . ASP A 1 200 ? 21.357 -9.928 4.056 1.00 87.50 200 ASP A CA 1
ATOM 1646 C C . ASP A 1 200 ? 19.970 -9.872 3.389 1.00 87.50 200 ASP A C 1
ATOM 1648 O O . ASP A 1 200 ? 19.719 -10.494 2.352 1.00 87.50 200 ASP A O 1
ATOM 1652 N N . LYS A 1 201 ? 19.070 -9.076 3.968 1.00 86.00 201 LYS A N 1
ATOM 1653 C CA . LYS A 1 201 ? 17.695 -8.868 3.490 1.00 86.00 201 LYS A CA 1
ATOM 1654 C C . LYS A 1 201 ? 17.613 -8.431 2.024 1.00 86.00 201 LYS A C 1
ATOM 1656 O O . LYS A 1 201 ? 16.705 -8.838 1.300 1.00 86.00 201 LYS A O 1
ATOM 1661 N N . LEU A 1 202 ? 18.568 -7.625 1.549 1.00 87.69 202 LEU A N 1
ATOM 1662 C CA . LEU A 1 202 ? 18.591 -7.185 0.151 1.00 87.69 202 LEU A CA 1
ATOM 1663 C C . LEU A 1 202 ? 18.987 -8.322 -0.790 1.00 87.69 202 LEU A C 1
ATOM 1665 O O . LEU A 1 202 ? 18.510 -8.380 -1.922 1.00 87.69 202 LEU A O 1
ATOM 1669 N N . SER A 1 203 ? 19.824 -9.241 -0.319 1.00 87.88 203 SER A N 1
ATOM 1670 C CA . SER A 1 203 ? 20.176 -10.464 -1.030 1.00 87.88 203 SER A CA 1
ATOM 1671 C C . SER A 1 203 ? 18.993 -11.427 -1.110 1.00 87.88 203 SER A C 1
ATOM 1673 O O . SER A 1 203 ? 18.731 -11.943 -2.196 1.00 87.88 203 SER A O 1
ATOM 1675 N N . LEU A 1 204 ? 18.218 -11.578 -0.030 1.00 87.12 204 LEU A N 1
ATOM 1676 C CA . LEU A 1 204 ? 16.976 -12.362 -0.025 1.00 87.12 204 LEU A CA 1
ATOM 1677 C C . LEU A 1 204 ? 15.927 -11.808 -1.003 1.00 87.12 204 LEU A C 1
ATOM 1679 O O . LEU A 1 204 ? 15.286 -12.563 -1.729 1.00 87.12 204 LEU A O 1
ATOM 1683 N N . CYS A 1 205 ? 15.796 -10.484 -1.098 1.00 88.69 205 CYS A N 1
ATOM 1684 C CA . CYS A 1 205 ? 14.856 -9.843 -2.023 1.00 88.69 205 CYS A CA 1
ATOM 1685 C C . CYS A 1 205 ? 15.461 -9.479 -3.388 1.00 88.69 205 CYS A C 1
ATOM 1687 O O . CYS A 1 205 ? 14.820 -8.786 -4.184 1.00 88.69 205 CYS A O 1
ATOM 1689 N N . ARG A 1 206 ? 16.679 -9.942 -3.699 1.00 90.56 206 ARG A N 1
ATOM 1690 C CA . ARG A 1 206 ? 17.439 -9.500 -4.878 1.00 90.56 206 ARG A CA 1
ATOM 1691 C C . ARG A 1 206 ? 16.699 -9.736 -6.185 1.00 90.56 206 ARG A C 1
ATOM 1693 O O . ARG A 1 206 ? 16.714 -8.860 -7.042 1.00 90.56 206 ARG A O 1
ATOM 1700 N N . THR A 1 207 ? 16.061 -10.892 -6.347 1.00 90.62 207 THR A N 1
ATOM 1701 C CA . THR A 1 207 ? 15.339 -11.230 -7.582 1.00 90.62 207 THR A CA 1
ATOM 1702 C C . THR A 1 207 ? 14.186 -10.262 -7.822 1.00 90.62 207 THR A C 1
ATOM 1704 O O . THR A 1 207 ? 14.086 -9.691 -8.905 1.00 90.62 207 THR A O 1
ATOM 1707 N N . LEU A 1 208 ? 13.380 -9.992 -6.792 1.00 91.25 208 LEU A N 1
ATOM 1708 C CA . LEU A 1 208 ? 12.268 -9.046 -6.875 1.00 91.25 208 LEU A CA 1
ATOM 1709 C C . LEU A 1 208 ? 12.757 -7.617 -7.142 1.00 91.25 208 LEU A C 1
ATOM 1711 O O . LEU A 1 208 ? 12.208 -6.927 -7.996 1.00 91.25 208 LEU A O 1
ATOM 1715 N N . LEU A 1 209 ? 13.822 -7.186 -6.457 1.00 93.44 209 LEU A N 1
ATOM 1716 C CA . LEU A 1 209 ? 14.435 -5.875 -6.682 1.00 93.44 209 LEU A CA 1
ATOM 1717 C C . LEU A 1 209 ? 15.002 -5.748 -8.096 1.00 93.44 209 LEU A C 1
ATOM 1719 O O . LEU A 1 209 ? 14.857 -4.695 -8.715 1.00 93.44 209 LEU A O 1
ATOM 1723 N N . ARG A 1 210 ? 15.630 -6.807 -8.616 1.00 94.69 210 ARG A N 1
ATOM 1724 C CA . ARG A 1 210 ? 16.180 -6.831 -9.970 1.00 94.69 210 ARG A CA 1
ATOM 1725 C C . ARG A 1 210 ? 15.071 -6.700 -10.999 1.00 94.69 210 ARG A C 1
ATOM 1727 O O . ARG A 1 210 ? 15.173 -5.806 -11.823 1.00 94.69 210 ARG A O 1
ATOM 1734 N N . GLU A 1 211 ? 14.024 -7.521 -10.932 1.00 95.00 211 GLU A N 1
ATOM 1735 C CA . GLU A 1 211 ? 12.906 -7.403 -11.874 1.00 95.00 211 GLU A CA 1
ATOM 1736 C C . GLU A 1 211 ? 12.240 -6.029 -11.746 1.00 95.00 211 GLU A C 1
ATOM 1738 O O . GLU A 1 211 ? 12.066 -5.321 -12.732 1.00 95.00 211 GLU A O 1
ATOM 1743 N N . GLY A 1 212 ? 11.968 -5.574 -10.525 1.00 95.38 212 GLY A N 1
ATOM 1744 C CA . GLY A 1 212 ? 11.360 -4.274 -10.283 1.00 95.38 212 GLY A CA 1
ATOM 1745 C C . GLY A 1 212 ? 12.171 -3.089 -10.828 1.00 95.38 212 GLY A C 1
ATOM 1746 O O . GLY A 1 212 ? 11.616 -2.211 -11.487 1.00 95.38 212 GLY A O 1
ATOM 1747 N N . GLN A 1 213 ? 13.483 -3.041 -10.593 1.00 95.50 213 GLN A N 1
ATOM 1748 C CA . GLN A 1 213 ? 14.341 -1.914 -10.994 1.00 95.50 213 GLN A CA 1
ATOM 1749 C C . GLN A 1 213 ? 14.868 -2.042 -12.434 1.00 95.50 213 GLN A C 1
ATOM 1751 O O . GLN A 1 213 ? 15.016 -1.039 -13.134 1.00 95.50 213 GLN A O 1
ATOM 1756 N N . TYR A 1 214 ? 15.125 -3.267 -12.884 1.00 95.56 214 TYR A N 1
ATOM 1757 C CA . TYR A 1 214 ? 15.726 -3.616 -14.172 1.00 95.56 214 TYR A CA 1
ATOM 1758 C C . TYR A 1 214 ? 14.900 -4.727 -14.841 1.00 95.56 214 TYR A C 1
ATOM 1760 O O . TYR A 1 214 ? 15.353 -5.869 -14.936 1.00 95.56 214 TYR A O 1
ATOM 1768 N N . PRO A 1 215 ? 13.680 -4.404 -15.298 1.00 95.69 215 PRO A N 1
ATOM 1769 C CA . PRO A 1 215 ? 12.726 -5.394 -15.781 1.00 95.69 215 PRO A CA 1
ATOM 1770 C C . PRO A 1 215 ? 13.272 -6.222 -16.939 1.00 95.69 215 PRO A C 1
ATOM 1772 O O . PRO A 1 215 ? 13.739 -5.668 -17.942 1.00 95.69 215 PRO A O 1
ATOM 1775 N N . SER A 1 216 ? 13.161 -7.545 -16.827 1.00 95.44 216 SER A N 1
ATOM 1776 C CA . SER A 1 216 ? 13.369 -8.462 -17.947 1.00 95.44 216 SER A CA 1
ATOM 1777 C C . SER A 1 216 ? 12.247 -8.333 -18.987 1.00 95.44 216 SER A C 1
ATOM 1779 O O . SER A 1 216 ? 11.148 -7.856 -18.693 1.00 95.44 216 SER A O 1
ATOM 1781 N N . ASP A 1 217 ? 12.514 -8.751 -20.227 1.00 94.44 217 ASP A N 1
ATOM 1782 C CA . ASP A 1 217 ? 11.485 -8.751 -21.281 1.00 94.44 217 ASP A CA 1
ATOM 1783 C C . ASP A 1 217 ? 10.363 -9.746 -20.966 1.00 94.44 217 ASP A C 1
ATOM 1785 O O . ASP A 1 217 ? 9.196 -9.488 -21.253 1.00 94.44 217 ASP A O 1
ATOM 1789 N N . GLU A 1 218 ? 10.704 -10.846 -20.295 1.00 94.38 218 GLU A N 1
ATOM 1790 C CA . GLU A 1 218 ? 9.741 -11.804 -19.764 1.00 94.38 218 GLU A CA 1
ATOM 1791 C C . GLU A 1 218 ? 8.854 -11.189 -18.677 1.00 94.38 218 GLU A C 1
ATOM 1793 O O . GLU A 1 218 ? 7.632 -11.280 -18.779 1.00 94.38 218 GLU A O 1
ATOM 1798 N N . GLY A 1 219 ? 9.432 -10.503 -17.686 1.00 93.56 219 GLY A N 1
ATOM 1799 C CA . GLY A 1 219 ? 8.658 -9.819 -16.649 1.00 93.56 219 GLY A CA 1
ATOM 1800 C C . GLY A 1 219 ? 7.715 -8.761 -17.229 1.00 93.56 219 GLY A C 1
ATOM 1801 O O . GLY A 1 219 ? 6.561 -8.659 -16.814 1.00 93.56 219 GLY A O 1
ATOM 1802 N N . ILE A 1 220 ? 8.163 -8.018 -18.246 1.00 95.06 220 ILE A N 1
ATOM 1803 C CA . ILE A 1 220 ? 7.309 -7.071 -18.975 1.00 95.06 220 ILE A CA 1
ATOM 1804 C C . ILE A 1 220 ? 6.168 -7.796 -19.683 1.00 95.06 220 ILE A C 1
ATOM 1806 O O . ILE A 1 220 ? 5.017 -7.393 -19.535 1.00 95.06 220 ILE A O 1
ATOM 1810 N N . ARG A 1 221 ? 6.469 -8.864 -20.428 1.00 93.81 221 ARG A N 1
ATOM 1811 C CA . ARG A 1 221 ? 5.463 -9.651 -21.151 1.00 93.81 221 ARG A CA 1
ATOM 1812 C C . ARG A 1 221 ? 4.393 -10.212 -20.213 1.00 93.81 221 ARG A C 1
ATOM 1814 O O . ARG A 1 221 ? 3.230 -10.249 -20.593 1.00 93.81 221 ARG A O 1
ATOM 1821 N N . LEU A 1 222 ? 4.784 -10.646 -19.016 1.00 91.06 222 LEU A N 1
ATOM 1822 C CA . LEU A 1 222 ? 3.875 -11.249 -18.041 1.00 91.06 222 LEU A CA 1
ATOM 1823 C C . LEU A 1 222 ? 3.018 -10.214 -17.303 1.00 91.06 222 LEU A C 1
ATOM 1825 O O . LEU A 1 222 ? 1.823 -10.433 -17.132 1.00 91.06 222 LEU A O 1
ATOM 1829 N N . PHE A 1 223 ? 3.609 -9.101 -16.856 1.00 92.31 223 PHE A N 1
ATOM 1830 C CA . PHE A 1 223 ? 2.957 -8.237 -15.864 1.00 92.31 223 PHE A CA 1
ATOM 1831 C C . PHE A 1 223 ? 2.643 -6.822 -16.353 1.00 92.31 223 PHE A C 1
ATOM 1833 O O . PHE A 1 223 ? 1.811 -6.151 -15.755 1.00 92.31 223 PHE A O 1
ATOM 1840 N N . ALA A 1 224 ? 3.262 -6.316 -17.422 1.00 94.25 224 ALA A N 1
ATOM 1841 C CA . ALA A 1 224 ? 3.143 -4.892 -17.755 1.00 94.25 224 ALA A CA 1
ATOM 1842 C C . ALA A 1 224 ? 1.709 -4.447 -18.100 1.00 94.25 224 ALA A C 1
ATOM 1844 O O . ALA A 1 224 ? 1.344 -3.298 -17.841 1.00 94.25 224 ALA A O 1
ATOM 1845 N N . ASP A 1 225 ? 0.901 -5.343 -18.667 1.00 94.19 225 ASP A N 1
ATOM 1846 C CA . ASP A 1 225 ? -0.491 -5.075 -19.042 1.00 94.19 225 ASP A CA 1
ATOM 1847 C C . ASP A 1 225 ? -1.518 -5.481 -17.974 1.00 94.19 225 ASP A C 1
ATOM 1849 O O . ASP A 1 225 ? -2.710 -5.254 -18.179 1.00 94.19 225 ASP A O 1
ATOM 1853 N N . PHE A 1 226 ? -1.061 -6.000 -16.830 1.00 93.00 226 PHE A N 1
ATOM 1854 C CA . PHE A 1 226 ? -1.896 -6.318 -15.674 1.00 93.00 226 PHE A CA 1
ATOM 1855 C C . PHE A 1 226 ? -2.679 -5.082 -15.220 1.00 93.00 226 PHE A C 1
ATOM 1857 O O . PHE A 1 226 ? -2.081 -4.037 -14.931 1.00 93.00 226 PHE A O 1
ATOM 1864 N N . ARG A 1 227 ? -4.010 -5.202 -15.154 1.00 92.62 227 ARG A N 1
ATOM 1865 C CA . ARG A 1 227 ? -4.892 -4.183 -14.573 1.00 92.62 227 ARG A CA 1
ATOM 1866 C C . ARG A 1 227 ? -4.755 -4.209 -13.058 1.00 92.62 227 ARG A C 1
ATOM 1868 O O . ARG A 1 227 ? -5.119 -5.179 -12.426 1.00 92.62 227 ARG A O 1
ATOM 1875 N N . PHE A 1 228 ? -4.249 -3.138 -12.479 1.00 91.50 228 PHE A N 1
ATOM 1876 C CA . PHE A 1 228 ? -4.121 -2.928 -11.049 1.00 91.50 228 PHE A CA 1
ATOM 1877 C C . PHE A 1 228 ? -5.215 -1.963 -10.595 1.00 91.50 228 PHE A C 1
ATOM 1879 O O . PHE A 1 228 ? -5.250 -0.817 -11.047 1.00 91.50 228 PHE A O 1
ATOM 1886 N N . PHE A 1 229 ? -6.118 -2.440 -9.743 1.00 90.38 229 PHE A N 1
ATOM 1887 C CA . PHE A 1 229 ? -7.160 -1.608 -9.148 1.00 90.38 229 PHE A CA 1
ATOM 1888 C C . PHE A 1 229 ? -6.577 -0.756 -8.013 1.00 90.38 229 PHE A C 1
ATOM 1890 O O . PHE A 1 229 ? -6.017 -1.300 -7.064 1.00 90.38 229 PHE A O 1
ATOM 1897 N N . ASP A 1 230 ? -6.687 0.567 -8.124 1.00 85.88 230 ASP A N 1
ATOM 1898 C CA . ASP A 1 230 ? -6.235 1.526 -7.111 1.00 85.88 230 ASP A CA 1
ATOM 1899 C C . ASP A 1 230 ? -7.150 2.758 -7.123 1.00 85.88 230 ASP A C 1
ATOM 1901 O O . ASP A 1 230 ? -7.535 3.242 -8.186 1.00 85.88 230 ASP A O 1
ATOM 1905 N N . GLU A 1 231 ? -7.517 3.261 -5.944 1.00 81.69 231 GLU A N 1
ATOM 1906 C CA . GLU A 1 231 ? -8.371 4.453 -5.768 1.00 81.69 231 GLU A CA 1
ATOM 1907 C C . GLU A 1 231 ? -9.667 4.473 -6.621 1.00 81.69 231 GLU A C 1
ATOM 1909 O O . GLU A 1 231 ? -10.139 5.531 -7.033 1.00 81.69 231 GLU A O 1
ATOM 1914 N N . GLY A 1 232 ? -10.270 3.307 -6.888 1.00 83.19 232 GLY A N 1
ATOM 1915 C CA . GLY A 1 232 ? -11.517 3.198 -7.661 1.00 83.19 232 GLY A CA 1
ATOM 1916 C C . GLY A 1 232 ? -11.347 3.160 -9.185 1.00 83.19 232 GLY A C 1
ATOM 1917 O O . GLY A 1 232 ? -12.344 3.062 -9.900 1.00 83.19 232 GLY A O 1
ATOM 1918 N N . GLU A 1 233 ? -10.115 3.200 -9.696 1.00 87.19 233 GLU A N 1
ATOM 1919 C CA . GLU A 1 233 ? -9.794 3.077 -11.121 1.00 87.19 233 GLU A CA 1
ATOM 1920 C C . GLU A 1 233 ? -8.885 1.864 -11.382 1.00 87.19 233 GLU A C 1
ATOM 1922 O O . GLU A 1 233 ? -8.127 1.422 -10.520 1.00 87.19 233 GLU A O 1
ATOM 1927 N N . TYR A 1 234 ? -8.920 1.335 -12.609 1.00 89.81 234 TYR A N 1
ATOM 1928 C CA . TYR A 1 234 ? -7.920 0.367 -13.063 1.00 89.81 234 TYR A CA 1
ATOM 1929 C C . TYR A 1 234 ? -6.795 1.071 -13.810 1.00 89.81 234 TYR A C 1
ATOM 1931 O O . TYR A 1 234 ? -7.017 1.761 -14.807 1.00 89.81 234 TYR A O 1
ATOM 1939 N N . TYR A 1 235 ? -5.567 0.790 -13.396 1.00 90.12 235 TYR A N 1
ATOM 1940 C CA . TYR A 1 235 ? -4.354 1.235 -14.065 1.00 90.12 235 TYR A CA 1
ATOM 1941 C C . TYR A 1 235 ? -3.563 0.040 -14.557 1.00 90.12 235 TYR A C 1
ATOM 1943 O O . TYR A 1 235 ? -3.451 -0.963 -13.869 1.00 90.12 235 TYR A O 1
ATOM 1951 N N . LYS A 1 236 ? -2.935 0.136 -15.725 1.00 93.62 236 LYS A N 1
ATOM 1952 C CA . LYS A 1 236 ? -1.966 -0.890 -16.120 1.00 93.62 236 LYS A CA 1
ATOM 1953 C C . LYS A 1 236 ? -0.645 -0.685 -15.384 1.00 93.62 236 LYS A C 1
ATOM 1955 O O . LYS A 1 236 ? -0.216 0.459 -15.208 1.00 93.62 236 LYS A O 1
ATOM 1960 N N . LEU A 1 237 ? 0.034 -1.774 -15.012 1.00 94.94 237 LEU A N 1
ATOM 1961 C CA . LEU A 1 237 ? 1.326 -1.680 -14.321 1.00 94.94 237 LEU A CA 1
ATOM 1962 C C . LEU A 1 237 ? 2.352 -0.873 -15.128 1.00 94.94 237 LEU A C 1
ATOM 1964 O O . LEU A 1 237 ? 3.021 -0.016 -14.559 1.00 94.94 237 LEU A O 1
ATOM 1968 N N . ALA A 1 238 ? 2.459 -1.099 -16.438 1.00 96.31 238 ALA A N 1
ATOM 1969 C CA . ALA A 1 238 ? 3.385 -0.383 -17.309 1.00 96.31 238 ALA A CA 1
ATOM 1970 C C . ALA A 1 238 ? 2.943 -0.433 -18.777 1.00 96.31 238 ALA A C 1
ATOM 1972 O O . ALA A 1 238 ? 3.532 -1.165 -19.559 1.00 96.31 238 ALA A O 1
ATOM 1973 N N . CYS A 1 239 ? 1.945 0.348 -19.190 1.00 95.56 239 CYS A N 1
ATOM 1974 C CA . CYS A 1 239 ? 1.475 0.381 -20.584 1.00 95.56 239 CYS A CA 1
ATOM 1975 C C . CYS A 1 239 ? 1.555 1.800 -21.172 1.00 95.56 239 CYS A C 1
ATOM 1977 O O . CYS A 1 239 ? 0.536 2.490 -21.232 1.00 95.56 239 CYS A O 1
ATOM 1979 N N . PRO A 1 240 ? 2.755 2.267 -21.566 1.00 96.62 240 PRO A N 1
ATOM 1980 C CA . PRO A 1 240 ? 2.909 3.578 -22.185 1.00 96.62 240 PRO A CA 1
ATOM 1981 C C . PRO A 1 240 ? 2.228 3.632 -23.558 1.00 96.62 240 PRO A C 1
ATOM 1983 O O . PRO A 1 240 ? 2.136 2.626 -24.265 1.00 96.62 240 PRO A O 1
ATOM 1986 N N . ARG A 1 241 ? 1.816 4.834 -23.967 1.00 95.94 241 ARG A N 1
ATOM 1987 C CA . ARG A 1 241 ? 1.531 5.143 -25.376 1.00 95.94 241 ARG A CA 1
ATOM 1988 C C . ARG A 1 241 ? 2.844 5.270 -26.158 1.00 95.94 241 ARG A C 1
ATOM 1990 O O . ARG A 1 241 ? 3.933 5.135 -25.602 1.00 95.94 241 ARG A O 1
ATOM 1997 N N . SER A 1 242 ? 2.752 5.511 -27.462 1.00 95.75 242 SER A N 1
ATOM 1998 C CA . SER A 1 242 ? 3.936 5.634 -28.315 1.00 95.75 242 SER A CA 1
ATOM 1999 C C . SER A 1 242 ? 4.798 6.845 -27.939 1.00 95.75 242 SER A C 1
ATOM 2001 O O . SER A 1 242 ? 4.299 7.874 -27.483 1.00 95.75 242 SER A O 1
ATOM 2003 N N . LEU A 1 243 ? 6.106 6.751 -28.192 1.00 95.44 243 LEU A N 1
ATOM 2004 C CA . LEU A 1 243 ? 7.033 7.868 -27.986 1.00 95.44 243 LEU A CA 1
ATOM 2005 C C . LEU A 1 243 ? 6.603 9.121 -28.754 1.00 95.44 243 LEU A C 1
ATOM 2007 O O . LEU A 1 243 ? 6.593 10.212 -28.192 1.00 95.44 243 LEU A O 1
ATOM 2011 N N . TRP A 1 244 ? 6.166 8.949 -30.003 1.00 96.25 244 TRP A N 1
ATOM 2012 C CA . TRP A 1 244 ? 5.655 10.035 -30.837 1.00 96.25 244 TRP A CA 1
ATOM 2013 C C . TRP A 1 244 ? 4.439 10.737 -30.232 1.00 96.25 244 TRP A C 1
ATOM 2015 O O . TRP A 1 244 ? 4.371 11.962 -30.276 1.00 96.25 244 TRP A O 1
ATOM 2025 N N . PHE A 1 245 ? 3.517 9.988 -29.618 1.00 97.06 245 PHE A N 1
ATOM 2026 C CA . PHE A 1 245 ? 2.379 10.580 -28.918 1.00 97.06 245 PHE A CA 1
ATOM 2027 C C . PHE A 1 245 ? 2.856 11.516 -27.800 1.00 97.06 245 PHE A C 1
ATOM 2029 O O . PHE A 1 245 ? 2.423 12.660 -27.723 1.00 97.06 245 PHE A O 1
ATOM 2036 N N . TYR A 1 246 ? 3.800 11.073 -26.970 1.00 97.06 246 TYR A N 1
ATOM 2037 C CA . TYR A 1 246 ? 4.286 11.879 -25.847 1.00 97.06 246 TYR A CA 1
ATOM 2038 C C . TYR A 1 246 ? 5.156 13.069 -26.255 1.00 97.06 246 TYR A C 1
ATOM 2040 O O . TYR A 1 246 ? 5.182 14.063 -25.533 1.00 97.06 246 TYR A O 1
ATOM 2048 N N . LEU A 1 247 ? 5.826 13.008 -27.409 1.00 95.38 247 LEU A N 1
ATOM 2049 C CA . LEU A 1 247 ? 6.515 14.173 -27.971 1.00 95.38 247 LEU A CA 1
ATOM 2050 C C . LEU A 1 247 ? 5.530 15.297 -28.334 1.00 95.38 247 LEU A C 1
ATOM 2052 O O . LEU A 1 247 ? 5.865 16.468 -28.174 1.00 95.38 247 LEU A O 1
ATOM 2056 N N . LEU A 1 248 ? 4.316 14.949 -28.774 1.00 96.56 248 LEU A N 1
ATOM 2057 C CA . LEU A 1 248 ? 3.240 15.905 -29.066 1.00 96.56 248 LEU A CA 1
ATOM 2058 C C . LEU A 1 248 ? 2.408 16.266 -27.820 1.00 96.56 248 LEU A C 1
ATOM 2060 O O . LEU A 1 248 ? 1.823 17.346 -27.763 1.00 96.56 248 LEU A O 1
ATOM 2064 N N . HIS A 1 249 ? 2.384 15.388 -26.811 1.00 96.00 249 HIS A N 1
ATOM 2065 C CA . HIS A 1 249 ? 1.573 15.511 -25.595 1.00 96.00 249 HIS A CA 1
ATOM 2066 C C . HIS A 1 249 ? 2.405 15.290 -24.311 1.00 96.00 249 HIS A C 1
ATOM 2068 O O . HIS A 1 249 ? 2.215 14.303 -23.591 1.00 96.00 249 HIS A O 1
ATOM 2074 N N . PRO A 1 250 ? 3.332 16.203 -23.967 1.00 92.81 250 PRO A N 1
ATOM 2075 C CA . PRO A 1 250 ? 4.234 16.024 -22.823 1.00 92.81 250 PRO A CA 1
ATOM 2076 C C . PRO A 1 250 ? 3.520 16.033 -21.460 1.00 92.81 250 PRO A C 1
ATOM 2078 O O . PRO A 1 250 ? 3.974 15.383 -20.516 1.00 92.81 250 PRO A O 1
ATOM 2081 N N . SER A 1 251 ? 2.385 16.731 -21.338 1.00 93.38 251 SER A N 1
ATOM 2082 C CA . SER A 1 251 ? 1.537 16.676 -20.137 1.00 93.38 251 SER A CA 1
ATOM 2083 C C . SER A 1 251 ? 0.999 15.267 -19.888 1.00 93.38 251 SER A C 1
ATOM 2085 O O . SER A 1 251 ? 1.003 14.800 -18.748 1.00 93.38 251 SER A O 1
ATOM 2087 N N . ASP A 1 252 ? 0.608 14.569 -20.954 1.00 94.94 252 ASP A N 1
ATOM 2088 C CA . ASP A 1 252 ? 0.044 13.222 -20.875 1.00 94.94 252 ASP A CA 1
ATOM 2089 C C . ASP A 1 252 ? 1.111 12.203 -20.491 1.00 94.94 252 ASP A C 1
ATOM 2091 O O . ASP A 1 252 ? 0.823 11.280 -19.734 1.00 94.94 252 ASP A O 1
ATOM 2095 N N . PHE A 1 253 ? 2.366 12.403 -20.916 1.00 94.88 253 PHE A N 1
ATOM 2096 C CA . PHE A 1 253 ? 3.485 11.597 -20.424 1.00 94.88 253 PHE A CA 1
ATOM 2097 C C . PHE A 1 253 ? 3.590 11.682 -18.907 1.00 94.88 253 PHE A C 1
ATOM 2099 O O . PHE A 1 253 ? 3.680 10.654 -18.244 1.00 94.88 253 PHE A O 1
ATOM 2106 N N . LYS A 1 254 ? 3.559 12.896 -18.344 1.00 92.50 254 LYS A N 1
ATOM 2107 C CA . LYS A 1 254 ? 3.649 13.082 -16.893 1.00 92.50 254 LYS A CA 1
ATOM 2108 C C . LYS A 1 254 ? 2.497 12.370 -16.183 1.00 92.50 254 LYS A C 1
ATOM 2110 O O . LYS A 1 254 ? 2.742 11.692 -15.190 1.00 92.50 254 LYS A O 1
ATOM 2115 N N . ILE A 1 255 ? 1.271 12.499 -16.688 1.00 91.75 255 ILE A N 1
ATOM 2116 C CA . ILE A 1 255 ? 0.082 11.861 -16.106 1.00 91.75 255 ILE A CA 1
ATOM 2117 C C . ILE A 1 255 ? 0.193 10.334 -16.179 1.00 91.75 255 ILE A C 1
ATOM 2119 O O . ILE A 1 255 ? 0.146 9.674 -15.141 1.00 91.75 255 ILE A O 1
ATOM 2123 N N . ASP A 1 256 ? 0.402 9.772 -17.371 1.00 94.31 256 ASP A N 1
ATOM 2124 C CA . ASP A 1 256 ? 0.490 8.324 -17.586 1.00 94.31 256 ASP A CA 1
ATOM 2125 C C . ASP A 1 256 ? 1.679 7.723 -16.813 1.00 94.31 256 ASP A C 1
ATOM 2127 O O . ASP A 1 256 ? 1.559 6.674 -16.175 1.00 94.31 256 ASP A O 1
ATOM 2131 N N . PHE A 1 257 ? 2.823 8.417 -16.795 1.00 94.56 257 PHE A N 1
ATOM 2132 C CA . PHE A 1 257 ? 3.995 8.001 -16.033 1.00 94.56 257 PHE A CA 1
ATOM 2133 C C . PHE A 1 257 ? 3.733 8.032 -14.532 1.00 94.56 257 PHE A C 1
ATOM 2135 O O . PHE A 1 257 ? 4.161 7.107 -13.851 1.00 94.56 257 PHE A O 1
ATOM 2142 N N . LEU A 1 258 ? 3.039 9.042 -13.989 1.00 90.88 258 LEU A N 1
ATOM 2143 C CA . LEU A 1 258 ? 2.682 9.117 -12.566 1.00 90.88 258 LEU A CA 1
ATOM 2144 C C . LEU A 1 258 ? 1.616 8.087 -12.167 1.00 90.88 258 LEU A C 1
ATOM 2146 O O . LEU A 1 258 ? 1.726 7.541 -11.069 1.00 90.88 258 LEU A O 1
ATOM 2150 N N . LYS A 1 259 ? 0.680 7.747 -13.060 1.00 91.12 259 LYS A N 1
ATOM 2151 C CA . LYS A 1 259 ? -0.318 6.682 -12.854 1.00 91.12 259 LYS A CA 1
ATOM 2152 C C . LYS A 1 259 ? 0.278 5.269 -12.943 1.00 91.12 259 LYS A C 1
ATOM 2154 O O . LYS A 1 259 ? -0.134 4.383 -12.204 1.00 91.12 259 LYS A O 1
ATOM 2159 N N . SER A 1 260 ? 1.290 5.056 -13.788 1.00 94.38 260 SER A N 1
ATOM 2160 C CA . SER A 1 260 ? 1.968 3.757 -13.936 1.00 94.38 260 SER A CA 1
ATOM 2161 C C . SER A 1 260 ? 2.478 3.212 -12.597 1.00 94.38 260 SER A C 1
ATOM 2163 O O . SER A 1 260 ? 3.182 3.905 -11.862 1.00 94.38 260 SER A O 1
ATOM 2165 N N . ARG A 1 261 ? 2.182 1.955 -12.271 1.00 93.69 261 ARG A N 1
ATOM 2166 C CA . ARG A 1 261 ? 2.634 1.340 -11.010 1.00 93.69 261 ARG A CA 1
ATOM 2167 C C . ARG A 1 261 ? 3.990 0.629 -11.130 1.00 93.69 261 ARG A C 1
ATOM 2169 O O . ARG A 1 261 ? 4.518 0.159 -10.122 1.00 93.69 261 ARG A O 1
ATOM 2176 N N . TRP A 1 262 ? 4.581 0.616 -12.329 1.00 96.88 262 TRP A N 1
ATOM 2177 C CA . TRP A 1 262 ? 5.914 0.097 -12.637 1.00 96.88 262 TRP A CA 1
ATOM 2178 C C . TRP A 1 262 ? 6.665 1.018 -13.616 1.00 96.88 262 TRP A C 1
ATOM 2180 O O . TRP A 1 262 ? 6.699 0.843 -14.835 1.00 96.88 262 TRP A O 1
ATOM 2190 N N . LYS A 1 263 ? 7.295 2.048 -13.049 1.00 96.69 263 LYS A N 1
ATOM 2191 C CA . LYS A 1 263 ? 7.938 3.178 -13.737 1.00 96.69 263 LYS A CA 1
ATOM 2192 C C . LYS A 1 263 ? 9.096 2.756 -14.642 1.00 96.69 263 LYS A C 1
ATOM 2194 O O . LYS A 1 263 ? 9.241 3.272 -15.745 1.00 96.69 263 LYS A O 1
ATOM 2199 N N . THR A 1 264 ? 9.935 1.832 -14.188 1.00 97.25 264 THR A N 1
ATOM 2200 C CA . THR A 1 264 ? 11.098 1.333 -14.945 1.00 97.25 264 THR A CA 1
ATOM 2201 C C . THR A 1 264 ? 10.664 0.505 -16.153 1.00 97.25 264 THR A C 1
ATOM 2203 O O . THR A 1 264 ? 11.198 0.711 -17.241 1.00 97.25 264 THR A O 1
ATOM 2206 N N . ALA A 1 265 ? 9.647 -0.352 -16.008 1.00 97.31 265 ALA A N 1
ATOM 2207 C CA . ALA A 1 265 ? 9.054 -1.080 -17.132 1.00 97.31 265 ALA A CA 1
ATOM 2208 C C . ALA A 1 265 ? 8.334 -0.147 -18.109 1.00 97.31 265 ALA A C 1
ATOM 2210 O O . ALA A 1 265 ? 8.442 -0.338 -19.319 1.00 97.31 265 ALA A O 1
ATOM 2211 N N . PHE A 1 266 ? 7.670 0.900 -17.609 1.00 97.44 266 PHE A N 1
ATOM 2212 C CA . PHE A 1 266 ? 7.057 1.925 -18.454 1.00 97.44 266 PHE A CA 1
ATOM 2213 C C . PHE A 1 266 ? 8.100 2.592 -19.359 1.00 97.44 266 PHE A C 1
ATOM 2215 O O . PHE A 1 266 ? 7.910 2.656 -20.570 1.00 97.44 266 PHE A O 1
ATOM 2222 N N . LEU A 1 267 ? 9.236 3.027 -18.800 1.00 96.81 267 LEU A N 1
ATOM 2223 C CA . LEU A 1 267 ? 10.318 3.625 -19.591 1.00 96.81 267 LEU A CA 1
ATOM 2224 C C . LEU A 1 267 ? 10.955 2.618 -20.559 1.00 96.81 267 LEU A C 1
ATOM 2226 O O . LEU A 1 267 ? 11.236 2.977 -21.704 1.00 96.81 267 LEU A O 1
ATOM 2230 N N . LYS A 1 268 ? 11.143 1.361 -20.128 1.00 96.56 268 LYS A N 1
ATOM 2231 C CA . LYS A 1 268 ? 11.694 0.298 -20.979 1.00 96.56 268 LYS A CA 1
ATOM 2232 C C . LYS A 1 268 ? 10.808 0.005 -22.187 1.00 96.56 268 LYS A C 1
ATOM 2234 O O . LYS A 1 268 ? 11.316 -0.035 -23.303 1.00 96.56 268 LYS A O 1
ATOM 2239 N N . ARG A 1 269 ? 9.490 -0.118 -21.994 1.00 96.06 269 ARG A N 1
ATOM 2240 C CA . ARG A 1 269 ? 8.526 -0.296 -23.095 1.00 96.06 269 ARG A CA 1
ATOM 2241 C C . ARG A 1 269 ? 8.428 0.925 -24.005 1.00 96.06 269 ARG A C 1
ATOM 2243 O O . ARG A 1 269 ? 8.203 0.759 -25.195 1.00 96.06 269 ARG A O 1
ATOM 2250 N N . LEU A 1 270 ? 8.561 2.132 -23.457 1.00 96.31 270 LEU A N 1
ATOM 2251 C CA . LEU A 1 270 ? 8.441 3.365 -24.233 1.00 96.31 270 LEU A CA 1
ATOM 2252 C C . LEU A 1 270 ? 9.633 3.578 -25.174 1.00 96.31 270 LEU A C 1
ATOM 2254 O O . LEU A 1 270 ? 9.453 3.968 -26.324 1.00 96.31 270 LEU A O 1
ATOM 2258 N N . LEU A 1 271 ? 10.847 3.375 -24.658 1.00 93.12 271 LEU A N 1
ATOM 2259 C CA . LEU A 1 271 ? 12.082 3.730 -25.357 1.00 93.12 271 LEU A CA 1
ATOM 2260 C C . LEU A 1 271 ? 12.714 2.536 -26.090 1.00 93.12 271 LEU A C 1
ATOM 2262 O O . LEU A 1 271 ? 13.406 2.752 -27.077 1.00 93.12 271 LEU A O 1
ATOM 2266 N N . VAL A 1 272 ? 12.469 1.298 -25.636 1.00 84.62 272 VAL A N 1
ATOM 2267 C CA . VAL A 1 272 ? 12.887 0.039 -26.297 1.00 84.62 272 VAL A CA 1
ATOM 2268 C C . VAL A 1 272 ? 14.403 -0.041 -26.575 1.00 84.62 272 VAL A C 1
ATOM 2270 O O . VAL A 1 272 ? 14.860 -0.741 -27.472 1.00 84.62 272 VAL A O 1
ATOM 2273 N N . VAL A 1 273 ? 15.220 0.668 -25.792 1.00 88.75 273 VAL A N 1
ATOM 2274 C CA . VAL A 1 273 ? 16.687 0.715 -25.923 1.00 88.75 273 VAL A CA 1
ATOM 2275 C C . VAL A 1 273 ? 17.353 0.337 -24.596 1.00 88.75 273 VAL A C 1
ATOM 2277 O O . VAL A 1 273 ? 16.779 0.564 -23.537 1.00 88.75 273 VAL A O 1
ATOM 2280 N N . PRO A 1 274 ? 18.566 -0.236 -24.576 1.00 87.31 274 PRO A N 1
ATOM 2281 C CA . PRO A 1 274 ? 19.218 -0.647 -23.331 1.00 87.31 274 PRO A CA 1
ATOM 2282 C C . PRO A 1 274 ? 19.777 0.564 -22.558 1.00 87.31 274 PRO A C 1
ATOM 2284 O O . PRO A 1 274 ? 20.981 0.804 -22.522 1.00 87.31 274 PRO A O 1
ATOM 2287 N N . LEU A 1 275 ? 18.893 1.350 -21.940 1.00 92.25 275 LEU A N 1
ATOM 2288 C CA . LEU A 1 275 ? 19.232 2.511 -21.117 1.00 92.25 275 LEU A CA 1
ATOM 2289 C C . LEU A 1 275 ? 19.138 2.191 -19.617 1.00 92.25 275 LEU A C 1
ATOM 2291 O O . LEU A 1 275 ? 18.388 1.300 -19.210 1.00 92.25 275 LEU A O 1
ATOM 2295 N N . PRO A 1 276 ? 19.845 2.943 -18.750 1.00 93.06 276 PRO A N 1
ATOM 2296 C CA . PRO A 1 276 ? 19.781 2.758 -17.303 1.00 93.06 276 PRO A CA 1
ATOM 2297 C C . PRO A 1 276 ? 18.482 3.352 -16.723 1.00 93.06 276 PRO A C 1
ATOM 2299 O O . PRO A 1 276 ? 18.500 4.348 -15.997 1.00 93.06 276 PRO A O 1
ATOM 2302 N N . TYR A 1 277 ? 17.336 2.739 -17.030 1.00 95.12 277 TYR A N 1
ATOM 2303 C CA . TYR A 1 277 ? 15.996 3.244 -16.701 1.00 95.12 277 TYR A CA 1
ATOM 2304 C C . TYR A 1 277 ? 15.770 3.521 -15.215 1.00 95.12 277 TYR A C 1
ATOM 2306 O O . TYR A 1 277 ? 15.113 4.501 -14.869 1.00 95.12 277 TYR A O 1
ATOM 2314 N N . TYR A 1 278 ? 16.354 2.719 -14.323 1.00 94.75 278 TYR A N 1
ATOM 2315 C CA . TYR A 1 278 ? 16.300 2.989 -12.887 1.00 94.75 278 TYR A CA 1
ATOM 2316 C C . TYR A 1 278 ? 17.015 4.294 -12.505 1.00 94.75 278 TYR A C 1
ATOM 2318 O O . TYR A 1 278 ? 16.540 5.044 -11.652 1.00 94.75 278 TYR A O 1
ATOM 2326 N N . ASN A 1 279 ? 18.138 4.610 -13.154 1.00 93.88 279 ASN A N 1
ATOM 2327 C CA . ASN A 1 279 ? 18.851 5.866 -12.922 1.00 93.88 279 ASN A CA 1
ATOM 2328 C C . ASN A 1 279 ? 18.077 7.055 -13.492 1.00 93.88 279 ASN A C 1
ATOM 2330 O O . ASN A 1 279 ? 17.986 8.081 -12.821 1.00 93.88 279 ASN A O 1
ATOM 2334 N N . ILE A 1 280 ? 17.458 6.888 -14.665 1.00 93.19 280 ILE A N 1
ATOM 2335 C CA . ILE A 1 280 ? 16.554 7.886 -15.252 1.00 93.19 280 ILE A CA 1
ATOM 2336 C C . ILE A 1 280 ? 15.383 8.158 -14.300 1.00 93.19 280 ILE A C 1
ATOM 2338 O O . ILE A 1 280 ? 15.116 9.309 -13.969 1.00 93.19 280 ILE A O 1
ATOM 2342 N N . TYR A 1 281 ? 14.733 7.113 -13.780 1.00 94.44 281 TYR A N 1
ATOM 2343 C CA . TYR A 1 281 ? 13.667 7.251 -12.787 1.00 94.44 281 TYR A CA 1
ATOM 2344 C C . TYR A 1 281 ? 14.133 8.005 -11.530 1.00 94.44 281 TYR A C 1
ATOM 2346 O O . TYR A 1 281 ? 13.450 8.926 -11.085 1.00 94.44 281 TYR A O 1
ATOM 2354 N N . LYS A 1 282 ? 15.297 7.651 -10.964 1.00 92.19 282 LYS A N 1
ATOM 2355 C CA . LYS A 1 282 ? 15.845 8.343 -9.783 1.00 92.19 282 LYS A CA 1
ATOM 2356 C C . LYS A 1 282 ? 16.076 9.832 -10.052 1.00 92.19 282 LYS A C 1
ATOM 2358 O O . LYS A 1 282 ? 15.770 10.643 -9.183 1.00 92.19 282 LYS A O 1
ATOM 2363 N N . LEU A 1 283 ? 16.575 10.182 -11.240 1.00 91.12 283 LEU A N 1
ATOM 2364 C CA . LEU A 1 283 ? 16.757 11.573 -11.652 1.00 91.12 283 LEU A CA 1
ATOM 2365 C C . LEU A 1 283 ? 15.409 12.299 -11.745 1.00 91.12 283 LEU A C 1
ATOM 2367 O O . LEU A 1 283 ? 15.246 13.348 -11.129 1.00 91.12 283 LEU A O 1
ATOM 2371 N N . LEU A 1 284 ? 14.422 11.709 -12.427 1.00 88.94 284 LEU A N 1
ATOM 2372 C CA . LEU A 1 284 ? 13.075 12.279 -12.542 1.00 88.94 284 LEU A CA 1
ATOM 2373 C C . LEU A 1 284 ? 12.442 12.528 -11.168 1.00 88.94 284 LEU A C 1
ATOM 2375 O O . LEU A 1 284 ? 11.891 13.598 -10.932 1.00 88.94 284 LEU A O 1
ATOM 2379 N N . LYS A 1 285 ? 12.587 11.576 -10.240 1.00 86.12 285 LYS A N 1
ATOM 2380 C CA . LYS A 1 285 ? 12.085 11.696 -8.865 1.00 86.12 285 LYS A CA 1
ATOM 2381 C C . LYS A 1 285 ? 12.769 12.813 -8.071 1.00 86.12 285 LYS A C 1
ATOM 2383 O O . LYS A 1 285 ? 12.169 13.361 -7.159 1.00 86.12 285 LYS A O 1
ATOM 2388 N N . SER A 1 286 ? 14.032 13.122 -8.366 1.00 80.56 286 SER A N 1
ATOM 2389 C CA . SER A 1 286 ? 14.761 14.188 -7.664 1.00 80.56 286 SER A CA 1
ATOM 2390 C C . SER A 1 286 ? 14.372 15.599 -8.114 1.00 80.56 286 SER A C 1
ATOM 2392 O O . SER A 1 286 ? 14.671 16.556 -7.408 1.00 80.56 286 SER A O 1
ATOM 2394 N N . ILE A 1 287 ? 13.722 15.717 -9.277 1.00 76.19 287 ILE A N 1
ATOM 2395 C CA . ILE A 1 287 ? 13.320 16.988 -9.898 1.00 76.19 287 ILE A CA 1
ATOM 2396 C C . ILE A 1 287 ? 11.820 17.277 -9.666 1.00 76.19 287 ILE A C 1
ATOM 2398 O O . ILE A 1 287 ? 11.388 18.419 -9.812 1.00 76.19 287 ILE A O 1
ATOM 2402 N N . SER A 1 288 ? 11.027 16.254 -9.319 1.00 56.69 288 SER A N 1
ATOM 2403 C CA . SER A 1 288 ? 9.589 16.347 -9.007 1.00 56.69 288 SER A CA 1
ATOM 2404 C C . SER A 1 288 ? 9.316 16.697 -7.551 1.00 56.69 288 SER A C 1
ATOM 2406 O O . SER A 1 288 ? 8.388 17.498 -7.322 1.00 56.69 288 SER A O 1
#

Radius of gyration: 21.96 Å; chains: 1; bounding box: 51×52×57 Å

Organism: NCBI:txid165179